Protein AF-0000000086681304 (afdb_homodimer)

Foldseek 3Di:
DKKKKKKFFWDPPCQVVLFCCCVPPVQVLLVVLVKAWPDWHWDPDCVVNTTMIMTMTDDPDPVRVVVSVVPSCVDPSCVVHCVCVNVVTTPDMDMDMDDPVVD/DKKKKKKFFWDPPCQVVLFVCCVPPVQVLLVVLVKAWPDWHWDPDQVVNTTMIMTMTDDPDPVRVVVSVVPSCVDPSCVVHCVCVNVVTTPDMDMDMDDPVVD

InterPro domains:
  IPR011008 Dimeric alpha-beta barrel [SSF54909] (1-98)
  IPR012577 NIPSNAP [PF07978] (4-92)

Sequence (206 aa):
MFLEIRTYRLRPGTSSEFVRVMRDEAVPLLTGFGIEVVACGASLVAEEGHEEAYLIRRFPSLAARDEQEEAFYASEAWHSGPREAIVSRIDNFHTVVLAEDALMFLEIRTYRLRPGTSSEFVRVMRDEAVPLLTGFGIEVVACGASLVAEEGHEEAYLIRRFPSLAARDEQEEAFYASEAWHSGPREAIVSRIDNFHTVVLAEDAL

Secondary structure (DSSP, 8-state):
-EEEEEEEEEPTT-HHHHHHHIIIIIHHHHHHTTPEEEEEEE-SS-GGG--EEEEEEEES-HHHHHHHHHHHHTSHHHHTTTHHHHHTTEEEEEEEEEEGGG-/-EEEEEEEEEPTT-HHHHHHHIIIIIHHHHHHTTPEEEEEEE-SS-GGG--EEEEEEEES-HHHHHHHHHHHHTSHHHHTTTHHHHHTTEEEEEEEEEEGGG-

pLDDT: mean 98.17, std 2.01, range [84.44, 98.94]

Radius of gyration: 17.12 Å; Cα contacts (8 Å, |Δi|>4): 403; chains: 2; bounding box: 35×50×34 Å

Structure (mmCIF, N/CA/C/O backbone):
data_AF-0000000086681304-model_v1
#
loop_
_entity.id
_entity.type
_entity.pdbx_description
1 polymer 'NIPSNAP domain-containing protein'
#
loop_
_atom_site.group_PDB
_atom_site.id
_atom_site.type_symbol
_atom_site.label_atom_id
_atom_site.label_alt_id
_atom_site.label_comp_id
_atom_site.label_asym_id
_atom_site.label_entity_id
_atom_site.label_seq_id
_atom_site.pdbx_PDB_ins_code
_atom_site.Cartn_x
_atom_site.Cartn_y
_atom_site.Cartn_z
_atom_site.occupancy
_atom_site.B_iso_or_equiv
_atom_site.auth_seq_id
_atom_site.auth_comp_id
_atom_site.auth_asym_id
_atom_site.auth_atom_id
_atom_site.pdbx_PDB_model_num
ATOM 1 N N . MET A 1 1 ? 10.008 9.914 -12.086 1 97 1 MET A N 1
ATOM 2 C CA . MET A 1 1 ? 9.219 10.203 -10.891 1 97 1 MET A CA 1
ATOM 3 C C . MET A 1 1 ? 8.969 8.938 -10.078 1 97 1 MET A C 1
ATOM 5 O O . MET A 1 1 ? 9.148 7.824 -10.586 1 97 1 MET A O 1
ATOM 9 N N . PHE A 1 2 ? 8.766 9.07 -8.81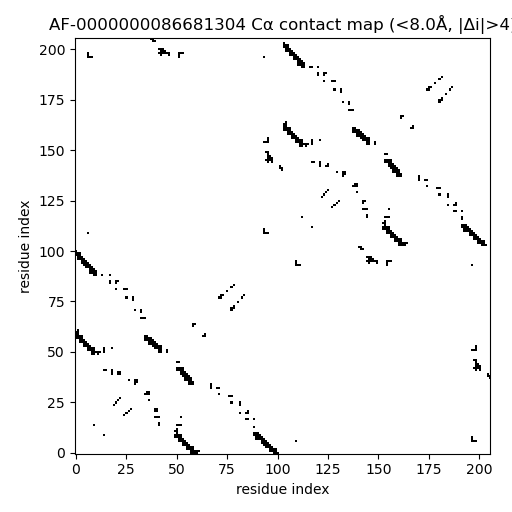2 1 98.62 2 PHE A N 1
ATOM 10 C CA . PHE A 1 2 ? 8.555 7.945 -7.91 1 98.62 2 PHE A CA 1
ATOM 11 C C . PHE A 1 2 ? 7.277 8.141 -7.094 1 98.62 2 PHE A C 1
ATOM 13 O O . PHE A 1 2 ? 6.914 9.266 -6.762 1 98.62 2 PHE A O 1
ATOM 20 N N . LEU A 1 3 ? 6.645 7.066 -6.859 1 98.69 3 LEU A N 1
ATOM 21 C CA . LEU A 1 3 ? 5.496 7.062 -5.961 1 98.69 3 LEU A CA 1
ATOM 22 C C . LEU A 1 3 ? 5.836 6.379 -4.641 1 98.69 3 LEU A C 1
ATOM 24 O O . LEU A 1 3 ? 6.531 5.363 -4.625 1 98.69 3 LEU A O 1
ATOM 28 N N . GLU A 1 4 ? 5.41 7 -3.643 1 98.88 4 GLU A N 1
ATOM 29 C CA . GLU A 1 4 ? 5.395 6.352 -2.332 1 98.88 4 GLU A CA 1
ATOM 30 C C . GLU A 1 4 ? 3.971 6.035 -1.888 1 98.88 4 GLU A C 1
ATOM 32 O O . GLU A 1 4 ? 3.104 6.914 -1.889 1 98.88 4 GLU A O 1
ATOM 37 N N . ILE A 1 5 ? 3.748 4.781 -1.545 1 98.88 5 ILE A N 1
ATOM 38 C CA . ILE A 1 5 ? 2.457 4.336 -1.03 1 98.88 5 ILE A CA 1
ATOM 39 C C . ILE A 1 5 ? 2.604 3.914 0.43 1 98.88 5 ILE A C 1
ATOM 41 O O . ILE A 1 5 ? 3.371 3.002 0.745 1 98.88 5 ILE A O 1
ATOM 45 N N . ARG A 1 6 ? 1.879 4.613 1.274 1 98.88 6 ARG A N 1
ATOM 46 C CA . ARG A 1 6 ? 1.778 4.211 2.674 1 98.88 6 ARG A CA 1
ATOM 47 C C . ARG A 1 6 ? 0.399 3.637 2.98 1 98.88 6 ARG A C 1
ATOM 49 O O . ARG A 1 6 ? -0.62 4.223 2.607 1 98.88 6 ARG A O 1
ATOM 56 N N . THR A 1 7 ? 0.437 2.488 3.549 1 98.94 7 THR A N 1
ATOM 57 C CA . THR A 1 7 ? -0.786 1.874 4.055 1 98.94 7 THR A CA 1
ATOM 58 C C . THR A 1 7 ? -0.768 1.802 5.578 1 98.94 7 THR A C 1
ATOM 60 O O . THR A 1 7 ? 0.274 1.53 6.18 1 98.94 7 THR A O 1
ATOM 63 N N . TYR A 1 8 ? -1.917 2.072 6.164 1 98.94 8 TYR A N 1
ATOM 64 C CA . TYR A 1 8 ? -2.053 2.123 7.613 1 98.94 8 TYR A CA 1
ATOM 65 C C . TYR A 1 8 ? -3.1 1.127 8.102 1 98.94 8 TYR A C 1
ATOM 67 O O . TYR A 1 8 ? -4.227 1.105 7.594 1 98.94 8 TYR A O 1
ATOM 75 N N . ARG A 1 9 ? -2.691 0.325 9.07 1 98.88 9 ARG A N 1
ATOM 76 C CA . ARG A 1 9 ? -3.674 -0.359 9.906 1 98.88 9 ARG A CA 1
ATOM 77 C C . ARG A 1 9 ? -4.078 0.505 11.094 1 98.88 9 ARG A C 1
ATOM 79 O O . ARG A 1 9 ? -3.232 0.884 11.906 1 98.88 9 ARG A O 1
ATOM 86 N N . LEU A 1 10 ? -5.34 0.757 11.172 1 98.94 10 LEU A N 1
ATOM 87 C CA . LEU A 1 10 ? -5.809 1.727 12.156 1 98.94 10 LEU A CA 1
ATOM 88 C C . LEU A 1 10 ? -6.406 1.023 13.367 1 98.94 10 LEU A C 1
ATOM 90 O O . LEU A 1 10 ? -6.906 -0.098 13.258 1 98.94 10 LEU A O 1
ATOM 94 N N . ARG A 1 11 ? -6.312 1.703 14.477 1 98.75 11 ARG A N 1
ATOM 95 C CA . ARG A 1 11 ? -7.047 1.234 15.648 1 98.75 11 ARG A CA 1
ATOM 96 C C . ARG A 1 11 ? -8.547 1.185 15.367 1 98.75 11 ARG A C 1
ATOM 98 O O . ARG A 1 11 ? -9.094 2.09 14.734 1 98.75 11 ARG A O 1
ATOM 105 N N . PRO A 1 12 ? -9.117 0.09 15.883 1 98.19 12 PRO A N 1
ATOM 106 C CA . PRO A 1 12 ? -10.547 -0.066 15.602 1 98.19 12 PRO A CA 1
ATOM 107 C C . PRO A 1 12 ? -11.359 1.165 15.992 1 98.19 12 PRO A C 1
ATOM 109 O O . PRO A 1 12 ? -11.164 1.724 17.078 1 98.19 12 PRO A O 1
ATOM 112 N N . GLY A 1 13 ? -12.203 1.655 15.023 1 98.25 13 GLY A N 1
ATOM 113 C CA . GLY A 1 13 ? -13.148 2.729 15.289 1 98.25 13 GLY A CA 1
ATOM 114 C C . GLY A 1 13 ? -12.578 4.105 15.023 1 98.25 13 GLY A C 1
ATOM 115 O O . GLY A 1 13 ? -13.242 5.117 15.25 1 98.25 13 GLY A O 1
ATOM 116 N N . THR A 1 14 ? -11.383 4.207 14.445 1 98.62 14 THR A N 1
ATOM 117 C CA . THR A 1 14 ? -10.734 5.512 14.352 1 98.62 14 THR A CA 1
ATOM 118 C C . THR A 1 14 ? -10.602 5.949 12.898 1 98.62 14 THR A C 1
ATOM 120 O O . THR A 1 14 ? -10.109 7.043 12.617 1 98.62 14 THR A O 1
ATOM 123 N N . SER A 1 15 ? -11.109 5.176 12.016 1 98.56 15 SER A N 1
ATOM 124 C CA . SER A 1 15 ? -10.891 5.398 10.586 1 98.56 15 SER A CA 1
ATOM 125 C C . SER A 1 15 ? -11.422 6.758 10.148 1 98.56 15 SER A C 1
ATOM 127 O O . SER A 1 15 ? -10.719 7.512 9.469 1 98.56 15 SER A O 1
ATOM 129 N N . SER A 1 16 ? -12.648 7.086 10.523 1 98.5 16 SER A N 1
ATOM 130 C CA . SER A 1 16 ? -13.266 8.328 10.094 1 98.5 16 SER A CA 1
ATOM 131 C C . SER A 1 16 ? -12.453 9.539 10.539 1 98.5 16 SER A C 1
ATOM 133 O O . SER A 1 16 ? -12.188 10.445 9.742 1 98.5 16 SER A O 1
ATOM 135 N N . GLU A 1 17 ? -12.062 9.539 11.766 1 98.75 17 GLU A N 1
ATOM 136 C CA . GLU A 1 17 ? -11.297 10.672 12.281 1 98.75 17 GLU A CA 1
ATOM 137 C C . GLU A 1 17 ? -9.891 10.703 11.68 1 98.75 17 GLU A C 1
ATOM 139 O O . GLU A 1 17 ? -9.359 11.773 11.391 1 98.75 17 GLU A O 1
ATOM 144 N N . PHE A 1 18 ? -9.258 9.555 11.516 1 98.94 18 PHE A N 1
ATOM 145 C CA . PHE A 1 18 ? -7.949 9.492 10.867 1 98.94 18 PHE A CA 1
ATOM 146 C C . PHE A 1 18 ? -7.996 10.148 9.492 1 98.94 18 PHE A C 1
ATOM 148 O O . PHE A 1 18 ? -7.168 11.008 9.188 1 98.94 18 PHE A O 1
ATOM 155 N N . VAL A 1 19 ? -9 9.727 8.703 1 98.81 19 VAL A N 1
ATOM 156 C CA . VAL A 1 19 ? -9.102 10.227 7.332 1 98.81 19 VAL A CA 1
ATOM 157 C C . VAL A 1 19 ? -9.383 11.727 7.348 1 98.81 19 VAL A C 1
ATOM 159 O O . VAL A 1 19 ? -8.828 12.477 6.543 1 98.81 19 VAL A O 1
ATOM 162 N N . ARG A 1 20 ? -10.219 12.148 8.242 1 98.81 20 ARG A N 1
ATOM 163 C CA . ARG A 1 20 ? -10.508 13.578 8.352 1 98.81 20 ARG A CA 1
ATOM 164 C C . ARG A 1 20 ? -9.242 14.367 8.641 1 98.81 20 ARG A C 1
ATOM 166 O O . ARG A 1 20 ? -8.945 15.352 7.957 1 98.81 20 ARG A O 1
ATOM 173 N N . VAL A 1 21 ? -8.492 14 9.664 1 98.88 21 VAL A N 1
ATOM 174 C CA . VAL A 1 21 ? -7.277 14.703 10.055 1 98.88 21 VAL A CA 1
ATOM 175 C C . VAL A 1 21 ? -6.25 14.641 8.93 1 98.88 21 VAL A C 1
ATOM 177 O O . VAL A 1 21 ? -5.562 15.625 8.648 1 98.88 21 VAL A O 1
ATOM 180 N N . MET A 1 22 ? -6.125 13.484 8.266 1 98.88 22 MET A N 1
ATOM 181 C CA . MET A 1 22 ? -5.215 13.336 7.133 1 98.88 22 MET A CA 1
ATOM 182 C C . MET A 1 22 ? -5.562 14.312 6.02 1 98.88 22 MET A C 1
ATOM 184 O O . MET A 1 22 ? -4.711 15.086 5.574 1 98.88 22 MET A O 1
ATOM 188 N N . ARG A 1 23 ? -6.824 14.328 5.656 1 98.56 23 ARG A N 1
ATOM 189 C CA . ARG A 1 23 ? -7.277 15.125 4.523 1 98.56 23 ARG A CA 1
ATOM 190 C C . ARG A 1 23 ? -7.258 16.609 4.855 1 98.56 23 ARG A C 1
ATOM 192 O O . ARG A 1 23 ? -6.805 17.438 4.047 1 98.56 23 ARG A O 1
ATOM 199 N N . ASP A 1 24 ? -7.68 16.953 6.02 1 98.75 24 ASP A N 1
ATOM 200 C CA . ASP A 1 24 ? -7.973 18.344 6.312 1 98.75 24 ASP A CA 1
ATOM 201 C C . ASP A 1 24 ? -6.773 19.031 6.965 1 98.75 24 ASP A C 1
ATOM 203 O O . ASP A 1 24 ? -6.691 20.266 6.98 1 98.75 24 ASP A O 1
ATOM 207 N N . GLU A 1 25 ? -5.879 18.297 7.52 1 98.81 25 GLU A N 1
ATOM 208 C CA . GLU A 1 25 ? -4.777 18.922 8.25 1 98.81 25 GLU A CA 1
ATOM 209 C C . GLU A 1 25 ? -3.426 18.469 7.695 1 98.81 25 GLU A C 1
ATOM 211 O O . GLU A 1 25 ? -2.611 19.297 7.285 1 98.81 25 GLU A O 1
ATOM 216 N N . ALA A 1 26 ? -3.172 17.172 7.578 1 98.81 26 ALA A N 1
ATOM 217 C CA . ALA A 1 26 ? -1.859 16.672 7.191 1 98.81 26 ALA A CA 1
ATOM 218 C C . ALA A 1 26 ? -1.566 16.969 5.723 1 98.81 26 ALA A C 1
ATOM 220 O O . ALA A 1 26 ? -0.466 17.406 5.379 1 98.81 26 ALA A O 1
ATOM 221 N N . VAL A 1 27 ? -2.535 16.766 4.859 1 98.75 27 VAL A N 1
ATOM 222 C CA . VAL A 1 27 ? -2.318 16.922 3.424 1 98.75 27 VAL A CA 1
ATOM 223 C C . VAL A 1 27 ? -1.999 18.375 3.098 1 98.75 27 VAL A C 1
ATOM 225 O O . VAL A 1 27 ? -1.016 18.656 2.41 1 98.75 27 VAL A O 1
ATOM 228 N N . PRO A 1 28 ? -2.807 19.359 3.604 1 98.69 28 PRO A N 1
ATOM 229 C CA . PRO A 1 28 ? -2.422 20.75 3.355 1 98.69 28 PRO A CA 1
ATOM 230 C C . PRO A 1 28 ? -1.023 21.078 3.875 1 98.69 28 PRO A C 1
ATOM 232 O O . PRO A 1 28 ? -0.287 21.844 3.242 1 98.69 28 PRO A O 1
ATOM 235 N N . LEU A 1 29 ? -0.64 20.547 4.984 1 98.69 29 LEU A N 1
ATOM 236 C CA . LEU A 1 29 ? 0.685 20.781 5.551 1 98.69 29 LEU A CA 1
ATOM 237 C C . LEU A 1 29 ? 1.768 20.172 4.664 1 98.69 29 LEU A C 1
ATOM 239 O O . LEU A 1 29 ? 2.785 20.812 4.395 1 98.69 29 LEU A O 1
ATOM 243 N N . LEU A 1 30 ? 1.606 18.906 4.18 1 98.81 30 LEU A N 1
ATOM 244 C CA . LEU A 1 30 ? 2.508 18.25 3.236 1 98.81 30 LEU A CA 1
ATOM 245 C C . LEU A 1 30 ? 2.693 19.094 1.982 1 98.81 30 LEU A C 1
ATOM 247 O O . LEU A 1 30 ? 3.822 19.328 1.547 1 98.81 30 LEU A O 1
ATOM 251 N N . THR A 1 31 ? 1.55 19.547 1.462 1 98.5 31 THR A N 1
ATOM 252 C CA . THR A 1 31 ? 1.58 20.359 0.253 1 98.5 31 THR A CA 1
ATOM 253 C C . THR A 1 31 ? 2.361 21.656 0.49 1 98.5 31 THR A C 1
ATOM 255 O O . THR A 1 31 ? 3.113 22.094 -0.38 1 98.5 31 THR A O 1
ATOM 258 N N . GLY A 1 32 ? 2.168 22.234 1.629 1 98.19 32 GLY A N 1
ATOM 259 C CA . GLY A 1 32 ? 2.904 23.438 2.002 1 98.19 32 GLY A CA 1
ATOM 260 C C . GLY A 1 32 ? 4.406 23.219 2.051 1 98.19 32 GLY A C 1
ATOM 261 O O . GLY A 1 32 ? 5.18 24.156 1.849 1 98.19 32 GLY A O 1
ATOM 262 N N . PHE A 1 33 ? 4.824 21.984 2.273 1 98.19 33 PHE A N 1
ATOM 263 C CA . PHE A 1 33 ? 6.238 21.625 2.322 1 98.19 33 PHE A CA 1
ATOM 264 C C . PHE A 1 33 ? 6.723 21.125 0.965 1 98.19 33 PHE A C 1
ATOM 266 O O . PHE A 1 33 ? 7.832 20.609 0.848 1 98.19 33 PHE A O 1
ATOM 273 N N . GLY A 1 34 ? 5.859 21.172 -0.007 1 98.06 34 GLY A N 1
ATOM 274 C CA . GLY A 1 34 ? 6.254 20.875 -1.373 1 98.06 34 GLY A CA 1
ATOM 275 C C . GLY A 1 34 ? 6.059 19.406 -1.734 1 98.06 34 GLY A C 1
ATOM 276 O O . GLY A 1 34 ? 6.543 18.953 -2.773 1 98.06 34 GLY A O 1
ATOM 277 N N . ILE A 1 35 ? 5.383 18.672 -0.921 1 98.69 35 ILE A N 1
ATOM 278 C CA . ILE A 1 35 ? 5.148 17.266 -1.204 1 98.69 35 ILE A CA 1
ATOM 279 C C . ILE A 1 35 ? 3.809 17.094 -1.919 1 98.69 35 ILE A C 1
ATOM 281 O O . ILE A 1 35 ? 2.77 17.516 -1.409 1 98.69 35 ILE A O 1
ATOM 285 N N . GLU A 1 36 ? 3.855 16.531 -3.094 1 98.62 36 GLU A N 1
ATOM 286 C CA . GLU A 1 36 ? 2.641 16.281 -3.859 1 98.62 36 GLU A CA 1
ATOM 287 C C . GLU A 1 36 ? 1.899 15.055 -3.328 1 98.62 36 GLU A C 1
ATOM 289 O O . GLU A 1 36 ? 2.432 13.945 -3.346 1 98.62 36 GLU A O 1
ATOM 294 N N . VAL A 1 37 ? 0.691 15.266 -2.885 1 98.75 37 VAL A N 1
ATOM 295 C CA . VAL A 1 37 ? -0.176 14.164 -2.482 1 98.75 37 VAL A CA 1
ATOM 296 C C . VAL A 1 37 ? -1.087 13.773 -3.643 1 98.75 37 VAL A C 1
ATOM 298 O O . VAL A 1 37 ? -1.91 14.578 -4.09 1 98.75 37 VAL A O 1
ATOM 301 N N . VAL A 1 38 ? -0.926 12.578 -4.09 1 98.31 38 VAL A N 1
ATOM 302 C CA . VAL A 1 38 ? -1.659 12.047 -5.238 1 98.31 38 VAL A CA 1
ATOM 303 C C . VAL A 1 38 ? -3.045 11.586 -4.797 1 98.31 38 VAL A C 1
ATOM 305 O O . VAL A 1 38 ? -4.035 11.812 -5.492 1 98.31 38 VAL A O 1
ATOM 308 N N . ALA A 1 39 ? -3.154 10.922 -3.715 1 98.44 39 ALA A N 1
ATOM 309 C CA . ALA A 1 39 ? -4.402 10.383 -3.184 1 98.44 39 ALA A CA 1
ATOM 310 C C . ALA A 1 39 ? -4.262 10.016 -1.709 1 98.44 39 ALA A C 1
ATOM 312 O O . ALA A 1 39 ? -3.158 9.719 -1.239 1 98.44 39 ALA A O 1
ATOM 313 N N . CYS A 1 40 ? -5.352 10.062 -0.999 1 98.75 40 CYS A N 1
ATOM 314 C CA . CYS A 1 40 ? -5.441 9.57 0.373 1 98.75 40 CYS A CA 1
ATOM 315 C C . CYS A 1 40 ? -6.875 9.195 0.727 1 98.75 40 CYS A C 1
ATOM 317 O O . CYS A 1 40 ? -7.82 9.688 0.103 1 98.75 40 CYS A O 1
ATOM 319 N N . GLY A 1 41 ? -7.016 8.336 1.669 1 98.69 41 GLY A N 1
ATOM 320 C CA . GLY A 1 41 ? -8.352 7.973 2.102 1 98.69 41 GLY A CA 1
ATOM 321 C C . GLY A 1 41 ? -8.414 6.629 2.803 1 98.69 41 GLY A C 1
ATOM 322 O O . GLY A 1 41 ? -7.375 6.012 3.062 1 98.69 41 GLY A O 1
ATOM 323 N N . ALA A 1 42 ? -9.609 6.258 3.123 1 98.69 42 ALA A N 1
ATOM 324 C CA . ALA A 1 42 ? -9.852 4.945 3.715 1 98.69 42 ALA A CA 1
ATOM 325 C C . ALA A 1 42 ? -9.961 3.869 2.639 1 98.69 42 ALA A C 1
ATOM 327 O O . ALA A 1 42 ? -10.406 4.145 1.521 1 98.69 42 ALA A O 1
ATOM 328 N N . SER A 1 43 ? -9.516 2.691 2.998 1 98.81 43 SER A N 1
ATOM 329 C CA . SER A 1 43 ? -9.82 1.55 2.143 1 98.81 43 SER A CA 1
ATOM 330 C C . SER A 1 43 ? -11.328 1.359 1.995 1 98.81 43 SER A C 1
ATOM 332 O O . SER A 1 43 ? -12.07 1.462 2.973 1 98.81 43 SER A O 1
ATOM 334 N N . LEU A 1 44 ? -11.773 1.031 0.836 1 98.56 44 LEU A N 1
ATOM 335 C CA . LEU A 1 44 ? -13.188 0.789 0.591 1 98.56 44 LEU A CA 1
ATOM 336 C C . LEU A 1 44 ? -13.609 -0.577 1.126 1 98.56 44 LEU A C 1
ATOM 338 O O . LEU A 1 44 ? -14.797 -0.848 1.286 1 98.56 44 LEU A O 1
ATOM 342 N N . VAL A 1 45 ? -12.672 -1.432 1.366 1 98.19 45 VAL A N 1
ATOM 343 C CA . VAL A 1 45 ? -12.914 -2.779 1.872 1 98.19 45 VAL A CA 1
ATOM 344 C C . VAL A 1 45 ? -12.109 -3.002 3.15 1 98.19 45 VAL A C 1
ATOM 346 O O . VAL A 1 45 ? -10.938 -2.611 3.232 1 98.19 45 VAL A O 1
ATOM 349 N N . ALA A 1 46 ? -12.75 -3.52 4.145 1 97.75 46 ALA A N 1
ATOM 350 C CA . ALA A 1 46 ? -12.062 -3.951 5.359 1 97.75 46 ALA A CA 1
ATOM 351 C C . ALA A 1 46 ? -11.609 -5.406 5.242 1 97.75 46 ALA A C 1
ATOM 353 O O . ALA A 1 46 ? -12.273 -6.309 5.762 1 97.75 46 ALA A O 1
ATOM 354 N N . GLU A 1 47 ? -10.477 -5.641 4.629 1 95.62 47 GLU A N 1
ATOM 355 C CA . GLU A 1 47 ? -9.945 -6.996 4.508 1 95.62 47 GLU A CA 1
ATOM 356 C C . GLU A 1 47 ? -9.719 -7.625 5.883 1 95.62 47 GLU A C 1
ATOM 358 O O . GLU A 1 47 ? -9.078 -7.02 6.75 1 95.62 47 GLU A O 1
ATOM 363 N N . GLU A 1 48 ? -10.328 -8.773 6.113 1 95.44 48 GLU A N 1
ATOM 364 C CA . GLU A 1 48 ? -10.227 -9.508 7.367 1 95.44 48 GLU A CA 1
ATOM 365 C C . GLU A 1 48 ? -10.734 -8.672 8.539 1 95.44 48 GLU A C 1
ATOM 367 O O . GLU A 1 48 ? -10.281 -8.852 9.672 1 95.44 48 GLU A O 1
ATOM 372 N N . GLY A 1 49 ? -11.516 -7.648 8.266 1 97.19 49 GLY A N 1
ATOM 373 C CA . GLY A 1 49 ? -12.141 -6.832 9.289 1 97.19 49 GLY A CA 1
ATOM 374 C C . GLY A 1 49 ? -11.281 -5.664 9.734 1 97.19 49 GLY A C 1
ATOM 375 O O . GLY A 1 49 ? -11.641 -4.938 10.656 1 97.19 49 GLY A O 1
ATOM 376 N N . HIS A 1 50 ? -10.172 -5.484 9.062 1 98.31 50 HIS A N 1
ATOM 377 C CA . HIS A 1 50 ? -9.258 -4.418 9.461 1 98.31 50 HIS A CA 1
ATOM 378 C C . HIS A 1 50 ? -9.656 -3.09 8.828 1 98.31 50 HIS A C 1
ATOM 380 O O . HIS A 1 50 ? -10.039 -3.043 7.656 1 98.31 50 HIS A O 1
ATOM 386 N N . GLU A 1 51 ? -9.625 -2.018 9.633 1 98.81 51 GLU A N 1
ATOM 387 C CA . GLU A 1 51 ? -9.734 -0.66 9.109 1 98.81 51 GLU A CA 1
ATOM 388 C C . GLU A 1 51 ? -8.391 -0.157 8.594 1 98.81 51 GLU A C 1
ATOM 390 O O . GLU A 1 51 ? -7.434 -0.024 9.367 1 98.81 51 GLU A O 1
ATOM 395 N N . GLU A 1 52 ? -8.359 0.102 7.34 1 98.88 52 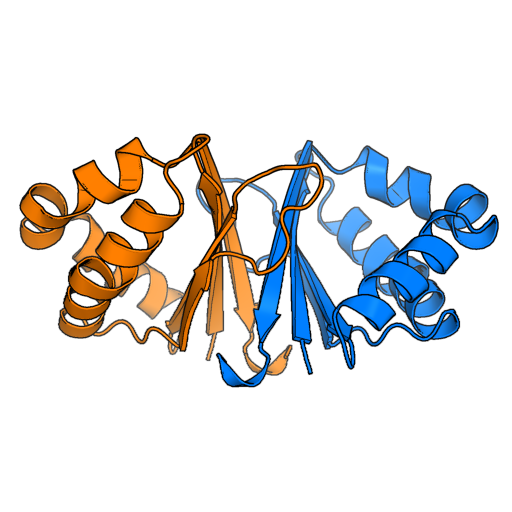GLU A N 1
ATOM 396 C CA . GLU A 1 52 ? -7.09 0.531 6.766 1 98.88 52 GLU A CA 1
ATOM 397 C C . GLU A 1 52 ? -7.258 1.802 5.938 1 98.88 52 GLU A C 1
ATOM 399 O O . GLU A 1 52 ? -8.367 2.121 5.496 1 98.88 52 GLU A O 1
ATOM 404 N N . ALA A 1 53 ? -6.238 2.576 5.793 1 98.94 53 ALA A N 1
ATOM 405 C CA . ALA A 1 53 ? -6.18 3.824 5.039 1 98.94 53 ALA A CA 1
ATOM 406 C C . ALA A 1 53 ? -4.887 3.914 4.23 1 98.94 53 ALA A C 1
ATOM 408 O O . ALA A 1 53 ? -4.016 3.047 4.34 1 98.94 53 ALA A O 1
ATOM 409 N N . TYR A 1 54 ? -4.805 4.902 3.377 1 98.94 54 TYR A N 1
ATOM 410 C CA . TYR A 1 54 ? -3.631 5.023 2.52 1 98.94 54 TYR A CA 1
ATOM 411 C C . TYR A 1 54 ? -3.281 6.488 2.279 1 98.94 54 TYR A C 1
ATOM 413 O O . TYR A 1 54 ? -4.145 7.363 2.381 1 98.94 54 TYR A O 1
ATOM 421 N N . LEU A 1 55 ? -2.084 6.73 2.029 1 98.94 55 LEU A N 1
ATOM 422 C CA . LEU A 1 55 ? -1.506 7.98 1.554 1 98.94 55 LEU A CA 1
ATOM 423 C C . LEU A 1 55 ? -0.519 7.727 0.419 1 98.94 55 LEU A C 1
ATOM 425 O O . LEU A 1 55 ? 0.417 6.941 0.57 1 98.94 55 LEU A O 1
ATOM 429 N N . ILE A 1 56 ? -0.776 8.336 -0.723 1 98.81 56 ILE A N 1
ATOM 430 C CA . ILE A 1 56 ? 0.084 8.203 -1.893 1 98.81 56 ILE A CA 1
ATOM 431 C C . ILE A 1 56 ? 0.706 9.547 -2.24 1 98.81 56 ILE A C 1
ATOM 433 O O . ILE A 1 56 ? -0.006 10.547 -2.406 1 98.81 56 ILE A O 1
ATOM 437 N N . ARG A 1 57 ? 2.008 9.602 -2.291 1 98.88 57 ARG A N 1
ATOM 438 C CA . ARG A 1 57 ? 2.762 10.82 -2.566 1 98.88 57 ARG A CA 1
ATOM 439 C C . ARG A 1 57 ? 3.707 10.617 -3.748 1 98.88 57 ARG A C 1
ATOM 441 O O . ARG A 1 57 ? 4.152 9.5 -4.016 1 98.88 57 ARG A O 1
ATOM 448 N N . ARG A 1 58 ? 4.004 11.695 -4.453 1 98.62 58 ARG A N 1
ATOM 449 C CA . ARG A 1 58 ? 4.895 11.68 -5.605 1 98.62 58 ARG A CA 1
ATOM 450 C C . ARG A 1 58 ? 6.148 12.508 -5.34 1 98.62 58 ARG A C 1
ATOM 452 O O . ARG A 1 58 ? 6.074 13.594 -4.754 1 98.62 58 ARG A O 1
ATOM 459 N N . PHE A 1 59 ? 7.262 11.992 -5.844 1 98.75 59 PHE A N 1
ATOM 460 C CA . PHE A 1 59 ? 8.547 12.664 -5.688 1 98.75 59 PHE A CA 1
ATOM 461 C C . PHE A 1 59 ? 9.336 12.641 -6.992 1 98.75 59 PHE A C 1
ATOM 463 O O . PHE A 1 59 ? 9.312 11.641 -7.711 1 98.75 59 PHE A O 1
ATOM 470 N N . PRO A 1 60 ? 10.039 13.695 -7.293 1 98.38 60 PRO A N 1
ATOM 471 C CA . PRO A 1 60 ? 10.789 13.727 -8.547 1 98.38 60 PRO A CA 1
ATOM 472 C C . PRO A 1 60 ? 12.008 12.812 -8.531 1 98.38 60 PRO A C 1
ATOM 474 O O . PRO A 1 60 ? 12.531 12.453 -9.594 1 98.38 60 PRO A O 1
ATOM 477 N N . SER A 1 61 ? 12.555 12.477 -7.336 1 98.44 61 SER A N 1
ATOM 478 C CA . SER A 1 61 ? 13.68 11.562 -7.148 1 98.44 61 SER A CA 1
ATOM 479 C C . SER A 1 61 ? 13.68 10.969 -5.746 1 98.44 61 SER A C 1
ATOM 481 O O . SER A 1 61 ? 12.961 11.453 -4.859 1 98.44 61 SER A O 1
ATOM 483 N N . LEU A 1 62 ? 14.438 9.938 -5.52 1 98.31 62 LEU A N 1
ATOM 484 C CA . LEU A 1 62 ? 14.562 9.344 -4.191 1 98.31 62 LEU A CA 1
ATOM 485 C C . LEU A 1 62 ? 15.266 10.297 -3.23 1 98.31 62 LEU A C 1
ATOM 487 O O . LEU A 1 62 ? 14.922 10.352 -2.047 1 98.31 62 LEU A O 1
ATOM 491 N N . ALA A 1 63 ? 16.25 11.008 -3.779 1 98.19 63 ALA A N 1
ATOM 492 C CA . ALA A 1 63 ? 16.938 12.008 -2.967 1 98.19 63 ALA A CA 1
ATOM 493 C C . ALA A 1 63 ? 15.969 13.109 -2.533 1 98.19 63 ALA A C 1
ATOM 495 O O . ALA A 1 63 ? 15.984 13.539 -1.377 1 98.19 63 ALA A O 1
ATOM 496 N N . ALA A 1 64 ? 15.141 13.586 -3.426 1 98.44 64 ALA A N 1
ATOM 497 C CA . ALA A 1 64 ? 14.133 14.594 -3.105 1 98.44 64 ALA A CA 1
ATOM 498 C C . ALA A 1 64 ? 13.156 14.086 -2.057 1 98.44 64 ALA A C 1
ATOM 500 O O . ALA A 1 64 ? 12.742 14.828 -1.166 1 98.44 64 ALA A O 1
ATOM 501 N N . ARG A 1 65 ? 12.766 12.844 -2.182 1 98.62 65 ARG A N 1
ATOM 502 C CA . ARG A 1 65 ? 11.906 12.219 -1.186 1 98.62 65 ARG A CA 1
ATOM 503 C C . ARG A 1 65 ? 12.516 12.32 0.208 1 98.62 65 ARG A C 1
ATOM 505 O O . ARG A 1 65 ? 11.859 12.773 1.148 1 98.62 65 ARG A O 1
ATOM 512 N N . ASP A 1 66 ? 13.734 11.875 0.342 1 98 66 ASP A N 1
ATOM 513 C CA . ASP A 1 66 ? 14.398 11.891 1.639 1 98 66 ASP A CA 1
ATOM 514 C C . ASP A 1 66 ? 14.445 13.305 2.215 1 98 66 ASP A C 1
ATOM 516 O O . ASP A 1 66 ? 14.133 13.516 3.389 1 98 66 ASP A O 1
ATOM 520 N N . GLU A 1 67 ? 14.828 14.242 1.357 1 98.31 67 GLU A N 1
ATOM 521 C CA . GLU A 1 67 ? 14.969 15.633 1.788 1 98.31 67 GLU A CA 1
ATOM 522 C C . GLU A 1 67 ? 13.625 16.219 2.201 1 98.31 67 GLU A C 1
ATOM 524 O O . GLU A 1 67 ? 13.523 16.859 3.254 1 98.31 67 GLU A O 1
ATOM 529 N N . GLN A 1 68 ? 12.641 16.062 1.369 1 98.56 68 GLN A N 1
ATOM 530 C CA . GLN A 1 68 ? 11.32 16.625 1.63 1 98.56 68 GLN A CA 1
ATOM 531 C C . GLN A 1 68 ? 10.68 15.984 2.859 1 98.56 68 GLN A C 1
ATOM 533 O O . GLN A 1 68 ? 10.078 16.688 3.68 1 98.56 68 GLN A O 1
ATOM 538 N N . GLU A 1 69 ? 10.812 14.703 3.006 1 98.38 69 GLU A N 1
ATOM 539 C CA . GLU A 1 69 ? 10.258 14.031 4.176 1 98.38 69 GLU A CA 1
ATOM 540 C C . GLU A 1 69 ? 10.969 14.469 5.453 1 98.38 69 GLU A C 1
ATOM 542 O O . GLU A 1 69 ? 10.32 14.719 6.473 1 98.38 69 GLU A O 1
ATOM 547 N N . GLU A 1 70 ? 12.258 14.492 5.371 1 98.12 70 GLU A N 1
ATOM 548 C CA . GLU A 1 70 ? 13.008 14.945 6.539 1 98.12 70 GLU A CA 1
ATOM 549 C C . GLU A 1 70 ? 12.562 16.344 6.977 1 98.12 70 GLU A C 1
ATOM 551 O O . GLU A 1 70 ? 12.336 16.578 8.164 1 98.12 70 GLU A O 1
ATOM 556 N N . ALA A 1 71 ? 12.453 17.266 6.047 1 98.56 71 ALA A N 1
ATOM 557 C CA . ALA A 1 71 ? 12.031 18.641 6.34 1 98.56 71 ALA A CA 1
ATOM 558 C C . ALA A 1 71 ? 10.641 18.656 6.977 1 98.56 71 ALA A C 1
ATOM 560 O O . ALA A 1 71 ? 10.414 19.375 7.949 1 98.56 71 ALA A O 1
ATOM 561 N N . PHE A 1 72 ? 9.734 17.906 6.438 1 98.81 72 PHE A N 1
ATOM 562 C CA . PHE A 1 72 ? 8.359 17.859 6.926 1 98.81 72 PHE A CA 1
ATOM 563 C C . PHE A 1 72 ? 8.305 17.266 8.328 1 98.81 72 PHE A C 1
ATOM 565 O O . PHE A 1 72 ? 7.781 17.891 9.25 1 98.81 72 PHE A O 1
ATOM 572 N N . TYR A 1 73 ? 8.844 16.109 8.523 1 98.25 73 TYR A N 1
ATOM 573 C CA . TYR A 1 73 ? 8.664 15.359 9.766 1 98.25 73 TYR A CA 1
ATOM 574 C C . TYR A 1 73 ? 9.5 15.969 10.891 1 98.25 73 TYR A C 1
ATOM 576 O O . TYR A 1 73 ? 9.227 15.734 12.07 1 98.25 73 TYR A O 1
ATOM 584 N N . ALA A 1 74 ? 10.508 16.766 10.57 1 98.31 74 ALA A N 1
ATOM 585 C CA . ALA A 1 74 ? 11.297 17.453 11.586 1 98.31 74 ALA A CA 1
ATOM 586 C C . ALA A 1 74 ? 10.656 18.781 11.961 1 98.31 74 ALA A C 1
ATOM 588 O O . ALA A 1 74 ? 11.078 19.438 12.93 1 98.31 74 ALA A O 1
ATOM 589 N N . SER A 1 75 ? 9.688 19.25 11.297 1 98.56 75 SER A N 1
ATOM 590 C CA . SER A 1 75 ? 9.133 20.594 11.445 1 98.56 75 SER A CA 1
ATOM 591 C C . SER A 1 75 ? 8.305 20.719 12.719 1 98.56 75 SER A C 1
ATOM 593 O O . SER A 1 75 ? 7.645 19.75 13.133 1 98.56 75 SER A O 1
ATOM 595 N N . GLU A 1 76 ? 8.25 21.875 13.242 1 98.5 76 GLU A N 1
ATOM 596 C CA . GLU A 1 76 ? 7.375 22.203 14.367 1 98.5 76 GLU A CA 1
ATOM 597 C C . GLU A 1 76 ? 5.906 22.109 13.961 1 98.5 76 GLU A C 1
ATOM 599 O O . GLU A 1 76 ? 5.059 21.719 14.758 1 98.5 76 GLU A O 1
ATOM 604 N N . ALA A 1 77 ? 5.621 22.5 12.742 1 98.5 77 ALA A N 1
ATOM 605 C CA . ALA A 1 77 ? 4.254 22.484 12.242 1 98.5 77 ALA A CA 1
ATOM 606 C C . ALA A 1 77 ? 3.67 21.078 12.305 1 98.5 77 ALA A C 1
ATOM 608 O O . ALA A 1 77 ? 2.494 20.891 12.633 1 98.5 77 ALA A O 1
ATOM 609 N N . TRP A 1 78 ? 4.512 20.078 12.008 1 98.69 78 TRP A N 1
ATOM 610 C CA . TRP A 1 78 ? 4.086 18.688 12.133 1 98.69 78 TRP A CA 1
ATOM 611 C C . TRP A 1 78 ? 3.969 18.281 13.594 1 98.69 78 TRP A C 1
ATOM 613 O O . TRP A 1 78 ? 2.932 17.766 14.023 1 98.69 78 TRP A O 1
ATOM 623 N N . HIS A 1 79 ? 4.977 18.547 14.375 1 98.5 79 HIS A N 1
ATOM 624 C CA . HIS A 1 79 ? 5.062 18.078 15.758 1 98.5 79 HIS A CA 1
ATOM 625 C C . HIS A 1 79 ? 3.973 18.703 16.625 1 98.5 79 HIS A C 1
ATOM 627 O O . HIS A 1 79 ? 3.406 18.031 17.484 1 98.5 79 HIS A O 1
ATOM 633 N N . SER A 1 80 ? 3.688 19.938 16.375 1 98.19 80 SER A N 1
ATOM 634 C CA . SER A 1 80 ? 2.705 20.641 17.203 1 98.19 80 SER A CA 1
ATOM 635 C C . SER A 1 80 ? 1.332 20.641 16.531 1 98.19 80 SER A C 1
ATOM 637 O O . SER A 1 80 ? 0.363 21.141 17.109 1 98.19 80 SER A O 1
ATOM 639 N N . GLY A 1 81 ? 1.277 20.125 15.336 1 98.19 81 GLY A N 1
ATOM 640 C CA . GLY A 1 81 ? 0.032 20.062 14.586 1 98.19 81 GLY A CA 1
ATOM 641 C C . GLY A 1 81 ? -0.616 18.703 14.602 1 98.19 81 GLY A C 1
ATOM 642 O O . GLY A 1 81 ? -0.977 18.188 15.664 1 98.19 81 GLY A O 1
ATOM 643 N N . PRO A 1 82 ? -0.743 18.125 13.453 1 98.69 82 PRO A N 1
ATOM 644 C CA . PRO A 1 82 ? -1.599 16.953 13.352 1 98.69 82 PRO A CA 1
ATOM 645 C C . PRO A 1 82 ? -0.89 15.664 13.789 1 98.69 82 PRO A C 1
ATOM 647 O O . PRO A 1 82 ? -1.507 14.602 13.836 1 98.69 82 PRO A O 1
ATOM 650 N N . ARG A 1 83 ? 0.324 15.664 14.164 1 98.69 83 ARG A N 1
ATOM 651 C CA . ARG A 1 83 ? 1.113 14.461 14.414 1 98.69 83 ARG A CA 1
ATOM 652 C C . ARG A 1 83 ? 0.421 13.547 15.422 1 98.69 83 ARG A C 1
ATOM 654 O O . ARG A 1 83 ? 0.213 12.367 15.164 1 98.69 83 ARG A O 1
ATOM 661 N N . GLU A 1 84 ? 0.107 14.102 16.547 1 98.69 84 GLU A N 1
ATOM 662 C CA . GLU A 1 84 ? -0.479 13.273 17.594 1 98.69 84 GLU A CA 1
ATOM 663 C C . GLU A 1 84 ? -1.792 12.648 17.141 1 98.69 84 GLU A C 1
ATOM 665 O O . GLU A 1 84 ? -2.02 11.453 17.344 1 98.69 84 GLU A O 1
ATOM 670 N N . ALA A 1 85 ? -2.641 13.414 16.562 1 98.75 85 ALA A N 1
ATOM 671 C CA . ALA A 1 85 ? -3.934 12.93 16.078 1 98.75 85 ALA A CA 1
ATOM 672 C C . ALA A 1 85 ? -3.758 11.82 15.055 1 98.75 85 ALA A C 1
ATOM 674 O O . ALA A 1 85 ? -4.543 10.867 15.016 1 98.75 85 ALA A O 1
ATOM 675 N N . ILE A 1 86 ? -2.748 11.844 14.211 1 98.88 86 ILE A N 1
ATOM 676 C CA . ILE A 1 86 ? -2.467 10.859 13.172 1 98.88 86 ILE A CA 1
ATOM 677 C C . ILE A 1 86 ? -1.855 9.609 13.797 1 98.88 86 ILE A C 1
ATOM 679 O O . ILE A 1 86 ? -2.414 8.516 13.688 1 98.88 86 ILE A O 1
ATOM 683 N N . VAL A 1 87 ? -0.839 9.789 14.547 1 98.69 87 VAL A N 1
ATOM 684 C CA . VAL A 1 87 ? -0.003 8.68 15 1 98.69 87 VAL A CA 1
ATOM 685 C C . VAL A 1 87 ? -0.744 7.871 16.062 1 98.69 87 VAL A C 1
ATOM 687 O O . VAL A 1 87 ? -0.616 6.645 16.109 1 98.69 87 VAL A O 1
ATOM 690 N N . SER A 1 88 ? -1.59 8.555 16.859 1 98.75 88 SER A N 1
ATOM 691 C CA . SER A 1 88 ? -2.279 7.875 17.938 1 98.75 88 SER A CA 1
ATOM 692 C C . SER A 1 88 ? -3.32 6.895 17.406 1 98.75 88 SER A C 1
ATOM 694 O O . SER A 1 88 ? -3.797 6.027 18.156 1 98.75 88 SER A O 1
ATOM 696 N N . ARG A 1 89 ? -3.645 6.922 16.188 1 98.88 89 ARG A N 1
ATOM 697 C CA . ARG A 1 89 ? -4.707 6.102 15.617 1 98.88 89 ARG A CA 1
ATOM 698 C C . ARG A 1 89 ? -4.137 4.977 14.766 1 98.88 89 ARG A C 1
ATOM 700 O O . ARG A 1 89 ? -4.879 4.145 14.234 1 98.88 89 ARG A O 1
ATOM 707 N N . ILE A 1 90 ? -2.818 4.938 14.641 1 98.88 90 ILE A N 1
ATOM 708 C CA . ILE A 1 90 ? -2.137 3.951 13.805 1 98.88 90 ILE A CA 1
ATOM 709 C C . ILE A 1 90 ? -1.705 2.762 14.656 1 98.88 90 ILE A C 1
ATOM 711 O O . ILE A 1 90 ? -1.095 2.938 15.719 1 98.88 90 ILE A O 1
ATOM 715 N N . ASP A 1 91 ? -2.107 1.597 14.273 1 98.69 91 ASP A N 1
ATOM 716 C CA . ASP A 1 91 ? -1.565 0.372 14.852 1 98.69 91 ASP A CA 1
ATOM 717 C C . ASP A 1 91 ? -0.213 0.023 14.234 1 98.69 91 ASP A C 1
ATOM 719 O O . ASP A 1 91 ? 0.763 -0.203 14.953 1 98.69 91 ASP A O 1
ATOM 723 N N . ASN A 1 92 ? -0.095 -0.051 12.906 1 98.5 92 ASN A N 1
ATOM 724 C CA . ASN A 1 92 ? 1.148 -0.173 12.156 1 98.5 92 ASN A CA 1
ATOM 725 C C . ASN A 1 92 ? 0.986 0.33 10.719 1 98.5 92 ASN A C 1
ATOM 727 O O . ASN A 1 92 ? -0.115 0.697 10.312 1 98.5 92 ASN A O 1
ATOM 731 N N . PHE A 1 93 ? 2.082 0.421 10.016 1 98.81 93 PHE A N 1
ATOM 732 C CA . PHE A 1 93 ? 2.01 0.94 8.656 1 98.81 93 PHE A CA 1
ATOM 733 C C . PHE A 1 93 ? 3.09 0.315 7.781 1 98.81 93 PHE A C 1
ATOM 735 O O . PHE A 1 93 ? 4.047 -0.272 8.289 1 98.81 93 PHE A O 1
ATOM 742 N N . HIS A 1 94 ? 2.867 0.324 6.531 1 98.88 94 HIS A N 1
ATOM 743 C CA . HIS A 1 94 ? 3.84 -0.054 5.512 1 98.88 94 HIS A CA 1
ATOM 744 C C . HIS A 1 94 ? 4.152 1.118 4.586 1 98.88 94 HIS A C 1
ATOM 746 O O . HIS A 1 94 ? 3.291 1.961 4.332 1 98.88 94 HIS A O 1
ATOM 752 N N . THR A 1 95 ? 5.336 1.176 4.129 1 98.88 95 THR A N 1
ATOM 753 C CA . THR A 1 95 ? 5.758 2.123 3.104 1 98.88 95 THR A CA 1
ATOM 754 C C . THR A 1 95 ? 6.441 1.397 1.947 1 98.88 95 THR A C 1
ATOM 756 O O . THR A 1 95 ? 7.418 0.671 2.152 1 98.88 95 THR A O 1
ATOM 759 N N . VAL A 1 96 ? 5.914 1.603 0.748 1 98.88 96 VAL A N 1
ATOM 760 C CA . VAL A 1 96 ? 6.605 1.12 -0.445 1 98.88 96 VAL A CA 1
ATOM 761 C C . VAL A 1 96 ? 6.844 2.279 -1.409 1 98.88 96 VAL A C 1
ATOM 763 O O . VAL A 1 96 ? 5.996 3.166 -1.545 1 98.88 96 VAL A O 1
ATOM 766 N N . VAL A 1 97 ? 7.98 2.242 -2.037 1 98.88 97 VAL A N 1
ATOM 767 C CA . VAL A 1 97 ? 8.352 3.217 -3.059 1 98.88 97 VAL A CA 1
ATOM 768 C C . VAL A 1 97 ? 8.57 2.51 -4.395 1 98.88 97 VAL A C 1
ATOM 770 O O . VAL A 1 97 ? 9.25 1.481 -4.457 1 98.88 97 VAL A O 1
ATOM 773 N N . LEU A 1 98 ? 7.938 2.986 -5.418 1 98.56 98 LEU A N 1
ATOM 774 C CA . LEU A 1 98 ? 8.07 2.395 -6.746 1 98.56 98 LEU A CA 1
ATOM 775 C C . LEU A 1 98 ? 8.242 3.473 -7.809 1 98.56 98 LEU A C 1
ATOM 777 O O . LEU A 1 98 ? 7.867 4.629 -7.594 1 98.56 98 LEU A O 1
ATOM 781 N N . ALA A 1 99 ? 8.891 3.072 -8.922 1 98.25 99 ALA A N 1
ATOM 782 C CA . ALA A 1 99 ? 8.93 3.963 -10.078 1 98.25 99 ALA A CA 1
ATOM 783 C C . ALA A 1 99 ? 7.535 4.184 -10.656 1 98.25 99 ALA A C 1
ATOM 785 O O . ALA A 1 99 ? 6.75 3.238 -10.773 1 98.25 99 ALA A O 1
ATOM 786 N N . GLU A 1 100 ? 7.223 5.422 -10.953 1 95.56 100 GLU A N 1
ATOM 787 C CA . GLU A 1 100 ? 5.883 5.758 -11.422 1 95.56 100 GLU A CA 1
ATOM 788 C C . GLU A 1 100 ? 5.562 5.031 -12.727 1 95.56 100 GLU A C 1
ATOM 790 O O . GLU A 1 100 ? 4.41 4.68 -12.984 1 95.56 100 GLU A O 1
ATOM 795 N N . ASP A 1 101 ? 6.523 4.758 -13.531 1 91.38 101 ASP A N 1
ATOM 796 C CA . ASP A 1 101 ? 6.297 4.09 -14.812 1 91.38 101 ASP A CA 1
ATOM 797 C C . ASP A 1 101 ? 5.988 2.607 -14.609 1 91.38 101 ASP A C 1
ATOM 799 O O . ASP A 1 101 ? 5.605 1.913 -15.555 1 91.38 101 ASP A O 1
ATOM 803 N N . ALA A 1 102 ? 6.133 2.125 -13.375 1 86.38 102 ALA A N 1
ATOM 804 C CA . ALA A 1 102 ? 5.738 0.755 -13.055 1 86.38 102 ALA A CA 1
ATOM 805 C C . ALA A 1 102 ? 4.219 0.604 -13.062 1 86.38 102 ALA A C 1
ATOM 807 O O . ALA A 1 102 ? 3.701 -0.514 -13.094 1 86.38 102 ALA A O 1
ATOM 808 N N . LEU A 1 103 ? 3.561 1.71 -12.914 1 84.44 103 LEU A N 1
ATOM 809 C CA . LEU A 1 103 ? 2.102 1.725 -12.922 1 84.44 103 LEU A CA 1
ATOM 810 C C . LEU A 1 103 ? 1.566 2.008 -14.32 1 84.44 103 LEU A C 1
ATOM 812 O O . LEU A 1 103 ? 2.154 2.791 -15.07 1 84.44 103 LEU A O 1
ATOM 816 N N . MET B 1 1 ? -13.898 1.681 -12.023 1 96.94 1 MET B N 1
ATOM 817 C CA . MET B 1 1 ? -12.859 0.689 -11.766 1 96.94 1 MET B CA 1
ATOM 818 C C . MET B 1 1 ? -12.234 0.896 -10.391 1 96.94 1 MET B C 1
ATOM 820 O O . MET B 1 1 ? -12.391 1.962 -9.789 1 96.94 1 MET B O 1
ATOM 824 N N . PHE B 1 2 ? -11.734 -0.151 -9.797 1 98.56 2 PHE B N 1
ATOM 825 C CA . PHE B 1 2 ? -11.133 -0.102 -8.469 1 98.56 2 PHE B CA 1
ATOM 826 C C . PHE B 1 2 ? -9.727 -0.682 -8.484 1 98.56 2 PHE B C 1
ATOM 828 O O . PHE B 1 2 ? -9.438 -1.597 -9.258 1 98.56 2 PHE B O 1
ATOM 835 N N . LEU B 1 3 ? -8.914 -0.107 -7.695 1 98.69 3 LEU B N 1
ATOM 836 C CA . LEU B 1 3 ? -7.574 -0.64 -7.477 1 98.69 3 LEU B CA 1
ATOM 837 C C . LEU B 1 3 ? -7.457 -1.27 -6.094 1 98.69 3 LEU B C 1
ATOM 839 O O . LEU B 1 3 ? -7.984 -0.734 -5.117 1 98.69 3 LEU B O 1
ATOM 843 N N . GLU B 1 4 ? -6.855 -2.369 -6.086 1 98.88 4 GLU B N 1
ATOM 844 C CA . GLU B 1 4 ? -6.41 -2.965 -4.828 1 98.88 4 GLU B CA 1
ATOM 845 C C . GLU B 1 4 ? -4.887 -2.92 -4.707 1 98.88 4 GLU B C 1
ATOM 847 O O . GLU B 1 4 ? -4.176 -3.355 -5.613 1 98.88 4 GLU B O 1
ATOM 852 N N . ILE B 1 5 ? -4.418 -2.365 -3.609 1 98.88 5 ILE B N 1
ATOM 853 C CA . ILE B 1 5 ? -2.992 -2.312 -3.312 1 98.88 5 ILE B CA 1
ATOM 854 C C . ILE B 1 5 ? -2.684 -3.182 -2.096 1 98.88 5 ILE B C 1
ATOM 856 O O . ILE B 1 5 ? -3.219 -2.951 -1.01 1 98.88 5 ILE B O 1
ATOM 860 N N . ARG B 1 6 ? -1.853 -4.172 -2.324 1 98.88 6 ARG B N 1
ATOM 861 C CA . ARG B 1 6 ? -1.326 -4.977 -1.227 1 98.88 6 ARG B CA 1
ATOM 862 C C . ARG B 1 6 ? 0.146 -4.668 -0.979 1 98.88 6 ARG B C 1
ATOM 864 O O . ARG B 1 6 ? 0.942 -4.617 -1.919 1 98.88 6 ARG B O 1
ATOM 871 N N . THR B 1 7 ? 0.422 -4.391 0.236 1 98.94 7 THR B N 1
ATOM 872 C CA . THR B 1 7 ? 1.806 -4.23 0.67 1 98.94 7 THR B CA 1
ATOM 873 C C . THR B 1 7 ? 2.207 -5.352 1.623 1 98.94 7 THR B C 1
ATOM 875 O O . THR B 1 7 ? 1.41 -5.773 2.463 1 98.94 7 THR B O 1
ATOM 878 N N . TYR B 1 8 ? 3.41 -5.82 1.452 1 98.94 8 TYR B N 1
ATOM 879 C CA . TYR B 1 8 ? 3.922 -6.945 2.223 1 98.94 8 TYR B CA 1
ATOM 880 C C . TYR B 1 8 ? 5.18 -6.559 2.99 1 98.94 8 TYR B C 1
ATOM 882 O O . TYR B 1 8 ? 6.125 -6.012 2.41 1 98.94 8 TYR B O 1
ATOM 890 N N . ARG B 1 9 ? 5.164 -6.844 4.273 1 98.88 9 ARG B N 1
ATOM 891 C CA . ARG B 1 9 ? 6.414 -6.926 5.027 1 98.88 9 ARG B CA 1
ATOM 892 C C . ARG B 1 9 ? 7.004 -8.328 4.953 1 98.88 9 ARG B C 1
ATOM 894 O O . ARG B 1 9 ? 6.359 -9.297 5.359 1 98.88 9 ARG B O 1
ATOM 901 N N . LEU B 1 10 ? 8.195 -8.391 4.469 1 98.94 10 LEU B N 1
ATOM 902 C CA . LEU B 1 10 ? 8.781 -9.688 4.176 1 98.94 10 LEU B CA 1
ATOM 903 C C . LEU B 1 10 ? 9.773 -10.102 5.262 1 98.94 10 LEU B C 1
ATOM 905 O O . LEU B 1 10 ? 10.367 -9.25 5.918 1 98.94 10 LEU B O 1
ATOM 909 N N . ARG B 1 11 ? 9.891 -11.383 5.414 1 98.75 11 ARG B N 1
ATOM 910 C CA . ARG B 1 11 ? 10.969 -11.891 6.254 1 98.75 11 ARG B CA 1
ATOM 911 C C . ARG B 1 11 ? 12.328 -11.453 5.727 1 98.75 11 ARG B C 1
ATOM 913 O O . ARG B 1 11 ? 12.562 -11.461 4.516 1 98.75 11 ARG B O 1
ATOM 920 N N . PRO B 1 12 ? 13.156 -11.094 6.719 1 98.19 12 PRO B N 1
ATOM 921 C CA . PRO B 1 12 ? 14.461 -10.594 6.289 1 98.19 12 PRO B CA 1
ATOM 922 C C . PRO B 1 12 ? 15.188 -11.562 5.355 1 98.19 12 PRO B C 1
ATOM 924 O O . PRO B 1 12 ? 15.211 -12.773 5.617 1 98.19 12 PRO B O 1
ATOM 927 N N . GLY B 1 13 ? 15.672 -11.023 4.184 1 98.31 13 GLY B N 1
ATOM 928 C CA . GLY B 1 13 ? 16.5 -11.789 3.266 1 98.31 13 GLY B CA 1
ATOM 929 C C . GLY B 1 13 ? 15.703 -12.523 2.205 1 98.31 13 GLY B C 1
ATOM 930 O O . GLY B 1 13 ? 16.266 -13.234 1.379 1 98.31 13 GLY B O 1
ATOM 931 N N . THR B 1 14 ? 14.406 -12.289 2.1 1 98.62 14 THR B N 1
ATOM 932 C CA . THR B 1 14 ? 13.586 -13.125 1.225 1 98.62 14 THR B CA 1
ATOM 933 C C . THR B 1 14 ? 13.008 -12.297 0.078 1 98.62 14 THR B C 1
ATOM 935 O O . THR B 1 14 ? 12.32 -12.836 -0.792 1 98.62 14 THR B O 1
ATOM 938 N N . SER B 1 15 ? 13.344 -11.07 0.029 1 98.62 15 SER B N 1
ATOM 939 C CA . SER B 1 15 ? 12.727 -10.148 -0.913 1 98.62 15 SER B CA 1
ATOM 940 C C . SER B 1 15 ? 12.938 -10.602 -2.354 1 98.62 15 SER B C 1
ATOM 942 O O . S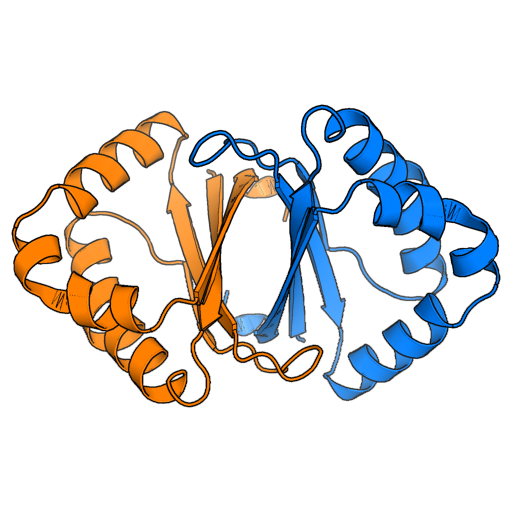ER B 1 15 ? 11.984 -10.648 -3.139 1 98.62 15 SER B O 1
ATOM 944 N N . SER B 1 16 ? 14.172 -10.93 -2.715 1 98.5 16 SER B N 1
ATOM 945 C CA . SER B 1 16 ? 14.484 -11.305 -4.09 1 98.5 16 SER B CA 1
ATOM 946 C C . SER B 1 16 ? 13.664 -12.508 -4.539 1 98.5 16 SER B C 1
ATOM 948 O O . SER B 1 16 ? 13.086 -12.508 -5.625 1 98.5 16 SER B O 1
ATOM 950 N N . GLU B 1 17 ? 13.633 -13.5 -3.715 1 98.75 17 GLU B N 1
ATOM 951 C CA . GLU B 1 17 ? 12.891 -14.711 -4.074 1 98.75 17 GLU B CA 1
ATOM 952 C C . GLU B 1 17 ? 11.383 -14.453 -4.074 1 98.75 17 GLU B C 1
ATOM 954 O O . GLU B 1 17 ? 10.664 -14.977 -4.926 1 98.75 17 GLU B O 1
ATOM 959 N N . PHE B 1 18 ? 10.891 -13.688 -3.117 1 98.94 18 PHE B N 1
ATOM 960 C CA . PHE B 1 18 ? 9.477 -13.32 -3.098 1 98.94 18 PHE B CA 1
ATOM 961 C C . PHE B 1 18 ? 9.07 -12.672 -4.418 1 98.94 18 PHE B C 1
ATOM 963 O O . PHE B 1 18 ? 8.086 -13.086 -5.035 1 98.94 18 PHE B O 1
ATOM 970 N N . VAL B 1 19 ? 9.859 -11.672 -4.824 1 98.81 19 VAL B N 1
ATOM 971 C CA . VAL B 1 19 ? 9.523 -10.922 -6.031 1 98.81 19 VAL B CA 1
ATOM 972 C C . VAL B 1 19 ? 9.602 -11.844 -7.246 1 98.81 19 VAL B C 1
ATOM 974 O O . VAL B 1 19 ? 8.75 -11.773 -8.141 1 98.81 19 VAL B O 1
ATOM 977 N N . ARG B 1 20 ? 10.594 -12.68 -7.281 1 98.81 20 ARG B N 1
ATOM 978 C CA . ARG B 1 20 ? 10.711 -13.625 -8.383 1 98.81 20 ARG B CA 1
ATOM 979 C C . ARG B 1 20 ? 9.477 -14.508 -8.484 1 98.81 20 ARG B C 1
ATOM 981 O O . ARG B 1 20 ? 8.883 -14.641 -9.562 1 98.81 20 ARG B O 1
ATOM 988 N N . VAL B 1 21 ? 9.086 -15.156 -7.395 1 98.88 21 VAL B N 1
ATOM 989 C CA . VAL B 1 21 ? 7.938 -16.062 -7.383 1 98.88 21 VAL B CA 1
ATOM 990 C C . VAL B 1 21 ? 6.664 -15.289 -7.715 1 98.88 21 VAL B C 1
ATOM 992 O O . VAL B 1 21 ? 5.805 -15.781 -8.453 1 98.88 21 VAL B O 1
ATOM 995 N N . MET B 1 22 ? 6.508 -14.078 -7.188 1 98.88 22 MET B N 1
ATOM 996 C CA . MET B 1 22 ? 5.355 -13.234 -7.488 1 98.88 22 MET B CA 1
ATOM 997 C C . MET B 1 22 ? 5.262 -12.953 -8.984 1 98.88 22 MET B C 1
ATOM 999 O O . MET B 1 22 ? 4.23 -13.211 -9.609 1 98.88 22 MET B O 1
ATOM 1003 N N . ARG B 1 23 ? 6.371 -12.516 -9.547 1 98.56 23 ARG B N 1
ATOM 1004 C CA . ARG B 1 23 ? 6.395 -12.094 -10.945 1 98.56 23 ARG B CA 1
ATOM 1005 C C . ARG B 1 23 ? 6.27 -13.281 -11.883 1 98.56 23 ARG B C 1
ATOM 1007 O O . ARG B 1 23 ? 5.52 -13.234 -12.859 1 98.56 23 ARG B O 1
ATOM 1014 N N . ASP B 1 24 ? 6.945 -14.344 -11.57 1 98.75 24 ASP B N 1
ATOM 1015 C CA . ASP B 1 24 ? 7.125 -15.406 -12.547 1 98.75 24 ASP B CA 1
ATOM 1016 C C . ASP B 1 24 ? 6.066 -16.5 -12.375 1 98.75 24 ASP B C 1
ATOM 1018 O O . ASP B 1 24 ? 5.832 -17.297 -13.281 1 98.75 24 ASP B O 1
ATOM 1022 N N . GLU B 1 25 ? 5.449 -16.578 -11.242 1 98.81 25 GLU B N 1
ATOM 1023 C CA . GLU B 1 25 ? 4.508 -17.656 -11 1 98.81 25 GLU B CA 1
ATOM 1024 C C . GLU B 1 25 ? 3.131 -17.125 -10.625 1 98.81 25 GLU B C 1
ATOM 1026 O O . GLU B 1 25 ? 2.137 -17.438 -11.281 1 98.81 25 GLU B O 1
ATOM 1031 N N . ALA B 1 26 ? 3.027 -16.266 -9.625 1 98.81 26 ALA B N 1
ATOM 1032 C CA . ALA B 1 26 ? 1.736 -15.812 -9.109 1 98.81 26 ALA B CA 1
ATOM 1033 C C . ALA B 1 26 ? 1.025 -14.914 -10.117 1 98.81 26 ALA B C 1
ATOM 1035 O O . ALA B 1 26 ? -0.174 -15.07 -10.359 1 98.81 26 ALA B O 1
ATOM 1036 N N . VAL B 1 27 ? 1.741 -14 -10.727 1 98.75 27 VAL B N 1
ATOM 1037 C CA . VAL B 1 27 ? 1.13 -13.023 -11.625 1 98.75 27 VAL B CA 1
ATOM 1038 C C . VAL B 1 27 ? 0.55 -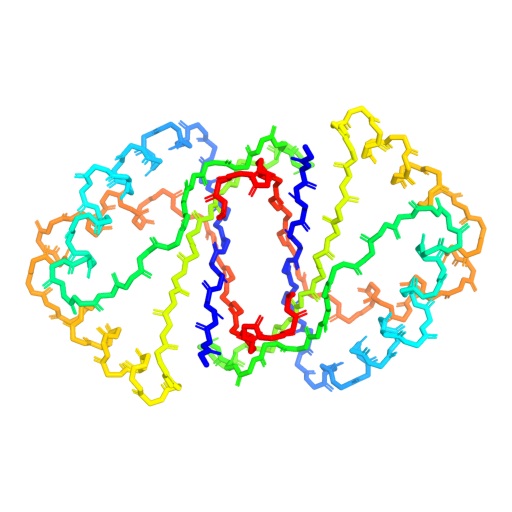13.734 -12.844 1 98.75 27 VAL B C 1
ATOM 1040 O O . VAL B 1 27 ? -0.61 -13.516 -13.203 1 98.75 27 VAL B O 1
ATOM 1043 N N . PRO B 1 28 ? 1.34 -14.648 -13.523 1 98.69 28 PRO B N 1
ATOM 1044 C CA . PRO B 1 28 ? 0.727 -15.383 -14.633 1 98.69 28 PRO B CA 1
ATOM 1045 C C . PRO B 1 28 ? -0.51 -16.172 -14.203 1 98.69 28 PRO B C 1
ATOM 1047 O O . PRO B 1 28 ? -1.481 -16.266 -14.961 1 98.69 28 PRO B O 1
ATOM 1050 N N . LEU B 1 29 ? -0.51 -16.734 -13.039 1 98.69 29 LEU B N 1
ATOM 1051 C CA . LEU B 1 29 ? -1.652 -17.484 -12.531 1 98.69 29 LEU B CA 1
ATOM 1052 C C . LEU B 1 29 ? -2.846 -16.562 -12.297 1 98.69 29 LEU B C 1
ATOM 1054 O O . LEU B 1 29 ? -3.973 -16.891 -12.672 1 98.69 29 LEU B O 1
ATOM 1058 N N . LEU B 1 30 ? -2.664 -15.375 -11.648 1 98.81 30 LEU B N 1
ATOM 1059 C CA . LEU B 1 30 ? -3.693 -14.3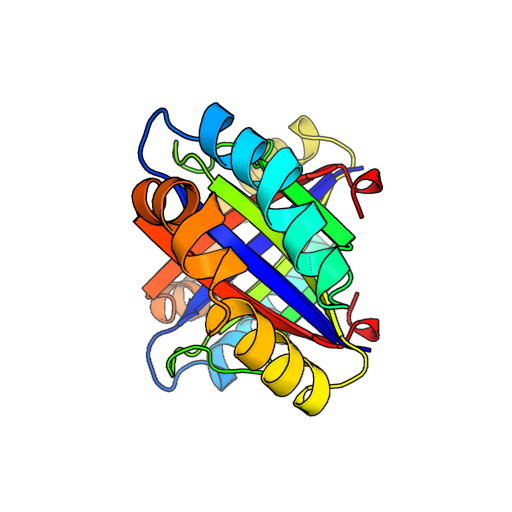59 -11.461 1 98.81 30 LEU B CA 1
ATOM 1060 C C . LEU B 1 30 ? -4.316 -13.961 -12.797 1 98.81 30 LEU B C 1
ATOM 1062 O O . LEU B 1 30 ? -5.543 -13.922 -12.93 1 98.81 30 LEU B O 1
ATOM 1066 N N . THR B 1 31 ? -3.418 -13.688 -13.75 1 98.5 31 THR B N 1
ATOM 1067 C CA . THR B 1 31 ? -3.877 -13.281 -15.078 1 98.5 31 THR B CA 1
ATOM 1068 C C . THR B 1 31 ? -4.727 -14.383 -15.719 1 98.5 31 THR B C 1
ATOM 1070 O O . THR B 1 31 ? -5.738 -14.094 -16.359 1 98.5 31 THR B O 1
ATOM 1073 N N . GLY B 1 32 ? -4.32 -15.594 -15.547 1 98.19 32 GLY B N 1
ATOM 1074 C CA . GLY B 1 32 ? -5.078 -16.734 -16.047 1 98.19 32 GLY B CA 1
ATOM 1075 C C . GLY B 1 32 ? -6.469 -16.828 -15.453 1 98.19 32 GLY B C 1
ATOM 1076 O O . GLY B 1 32 ? -7.387 -17.359 -16.078 1 98.19 32 GLY B O 1
ATOM 1077 N N . PHE B 1 33 ? -6.645 -16.281 -14.266 1 98.19 33 PHE B N 1
ATOM 1078 C CA . PHE B 1 33 ? -7.938 -16.281 -13.586 1 98.19 33 PHE B CA 1
ATOM 1079 C C . PHE B 1 33 ? -8.695 -14.984 -13.875 1 98.19 33 PHE B C 1
ATOM 1081 O O . PHE B 1 33 ? -9.727 -14.711 -13.25 1 98.19 33 PHE B O 1
ATOM 1088 N N . GLY B 1 34 ? -8.148 -14.156 -14.711 1 98 34 GLY B N 1
ATOM 1089 C CA . GLY B 1 34 ? -8.844 -12.969 -15.164 1 98 34 GLY B CA 1
ATOM 1090 C C . GLY B 1 34 ? -8.57 -11.742 -14.312 1 98 34 GLY B C 1
ATOM 1091 O O . GLY B 1 34 ? -9.25 -10.719 -14.445 1 98 34 GLY B O 1
ATOM 1092 N N . ILE B 1 35 ? -7.609 -11.805 -13.453 1 98.69 35 ILE B N 1
ATOM 1093 C CA . ILE B 1 35 ? -7.277 -10.672 -12.602 1 98.69 35 ILE B CA 1
ATOM 1094 C C . ILE B 1 35 ? -6.168 -9.844 -13.25 1 98.69 35 ILE B C 1
ATOM 1096 O O . ILE B 1 35 ? -5.094 -10.367 -13.555 1 98.69 35 ILE B O 1
ATOM 1100 N N . GLU B 1 36 ? -6.445 -8.594 -13.484 1 98.56 36 GLU B N 1
ATOM 1101 C CA . GLU B 1 36 ? -5.457 -7.684 -14.062 1 98.56 36 GLU B CA 1
ATOM 1102 C C . GLU B 1 36 ? -4.449 -7.227 -13.016 1 98.56 36 GLU B C 1
ATOM 1104 O O . GLU B 1 36 ? -4.816 -6.582 -12.031 1 98.56 36 GLU B O 1
ATOM 1109 N N . VAL B 1 37 ? -3.213 -7.555 -13.234 1 98.75 37 VAL B N 1
ATOM 1110 C CA . VAL B 1 37 ? -2.135 -7.055 -12.391 1 98.75 37 VAL B CA 1
ATOM 1111 C C . VAL B 1 37 ? -1.527 -5.801 -13.008 1 98.75 37 VAL B C 1
ATOM 1113 O O . VAL B 1 37 ? -0.966 -5.852 -14.109 1 98.75 37 VAL B O 1
ATOM 1116 N N . VAL B 1 38 ? -1.641 -4.715 -12.32 1 98.31 38 VAL B N 1
ATOM 1117 C CA . VAL B 1 38 ? -1.182 -3.41 -12.781 1 98.31 38 VAL B CA 1
ATOM 1118 C C . VAL B 1 38 ? 0.32 -3.275 -12.539 1 98.31 38 VAL B C 1
ATOM 1120 O O . VAL B 1 38 ? 1.048 -2.76 -13.391 1 98.31 38 VAL B O 1
ATOM 1123 N N . ALA B 1 39 ? 0.797 -3.666 -11.422 1 98.44 39 ALA B N 1
ATOM 1124 C CA . ALA B 1 39 ? 2.203 -3.57 -11.039 1 98.44 39 ALA B CA 1
ATOM 1125 C C . ALA B 1 39 ? 2.512 -4.488 -9.859 1 98.44 39 ALA B C 1
ATOM 1127 O O . ALA B 1 39 ? 1.625 -4.809 -9.062 1 98.44 39 ALA B O 1
ATOM 1128 N N . CYS B 1 40 ? 3.75 -4.93 -9.773 1 98.81 40 CYS B N 1
ATOM 1129 C CA . CYS B 1 40 ? 4.266 -5.66 -8.625 1 98.81 40 CYS B CA 1
ATOM 1130 C C . CYS B 1 40 ? 5.777 -5.508 -8.516 1 98.81 40 CYS B C 1
ATOM 1132 O O . CYS B 1 40 ? 6.449 -5.219 -9.508 1 98.81 40 CYS B O 1
ATOM 1134 N N . GLY B 1 41 ? 6.27 -5.656 -7.336 1 98.69 41 GLY B N 1
ATOM 1135 C CA . GLY B 1 41 ? 7.711 -5.59 -7.164 1 98.69 41 GLY B CA 1
ATOM 1136 C C . GLY B 1 41 ? 8.125 -5.27 -5.742 1 98.69 41 GLY B C 1
ATOM 1137 O O . GLY B 1 41 ? 7.289 -5.219 -4.84 1 98.69 41 GLY B O 1
ATOM 1138 N N . ALA B 1 42 ? 9.391 -5.137 -5.582 1 98.69 42 ALA B N 1
ATOM 1139 C CA . ALA B 1 42 ? 9.953 -4.73 -4.297 1 98.69 42 ALA B CA 1
ATOM 1140 C C . ALA B 1 42 ? 9.906 -3.213 -4.133 1 98.69 42 ALA B C 1
ATOM 1142 O O . ALA B 1 42 ? 10 -2.475 -5.117 1 98.69 42 ALA B O 1
ATOM 1143 N N . SER B 1 43 ? 9.734 -2.793 -2.902 1 98.81 43 SER B N 1
ATOM 1144 C CA . SER B 1 43 ? 9.945 -1.378 -2.611 1 98.81 43 SER B CA 1
ATOM 1145 C C . SER B 1 43 ? 11.367 -0.95 -2.955 1 98.81 43 SER B C 1
ATOM 1147 O O . SER B 1 43 ? 12.328 -1.665 -2.658 1 98.81 43 SER B O 1
ATOM 1149 N N . LEU B 1 44 ? 11.523 0.198 -3.506 1 98.56 44 LEU B N 1
ATOM 1150 C CA . LEU B 1 44 ? 12.836 0.723 -3.846 1 98.56 44 LEU B CA 1
ATOM 1151 C C . LEU B 1 44 ? 13.562 1.232 -2.602 1 98.56 44 LEU B C 1
ATOM 1153 O O . LEU B 1 44 ? 14.773 1.436 -2.621 1 98.56 44 LEU B O 1
ATOM 1157 N N . VAL B 1 45 ? 12.844 1.47 -1.549 1 98.25 45 VAL B N 1
ATOM 1158 C CA . VAL B 1 45 ? 13.383 1.961 -0.284 1 98.25 45 VAL B CA 1
ATOM 1159 C C . VAL B 1 45 ? 12.984 1.018 0.848 1 98.25 45 VAL B C 1
ATOM 1161 O O . VAL B 1 45 ? 11.836 0.564 0.914 1 98.25 45 VAL B O 1
ATOM 1164 N N . ALA B 1 46 ? 13.93 0.661 1.65 1 97.75 46 ALA B N 1
ATOM 1165 C CA . ALA B 1 46 ? 13.656 -0.088 2.873 1 97.75 46 ALA B CA 1
ATOM 1166 C C . ALA B 1 46 ? 13.375 0.854 4.043 1 97.75 46 ALA B C 1
ATOM 1168 O O . ALA B 1 46 ? 14.266 1.12 4.855 1 97.75 46 ALA B O 1
ATOM 1169 N N . GLU B 1 47 ? 12.164 1.316 4.164 1 95.62 47 GLU B N 1
ATOM 1170 C CA . GLU B 1 47 ? 11.797 2.191 5.273 1 95.62 47 GLU B CA 1
ATOM 1171 C C . GLU B 1 47 ? 12.039 1.51 6.617 1 95.62 47 GLU B C 1
ATOM 1173 O O . GLU B 1 47 ? 11.594 0.381 6.832 1 95.62 47 GLU B O 1
ATOM 1178 N N . GLU B 1 48 ? 12.82 2.143 7.469 1 95.5 48 GLU B N 1
ATOM 1179 C CA . GLU B 1 48 ? 13.164 1.639 8.797 1 95.5 48 GLU B CA 1
ATOM 1180 C C . GLU B 1 48 ? 13.859 0.281 8.703 1 95.5 48 GLU B C 1
ATOM 1182 O O . GLU B 1 48 ? 13.766 -0.529 9.633 1 95.5 48 GLU B O 1
ATOM 1187 N N . GLY B 1 49 ? 14.398 -0.061 7.539 1 97.25 49 GLY B N 1
ATOM 1188 C CA . GLY B 1 49 ? 15.172 -1.277 7.348 1 97.25 49 GLY B CA 1
ATOM 1189 C C . GLY B 1 49 ? 14.32 -2.465 6.941 1 97.25 49 GLY B C 1
ATOM 1190 O O . GLY B 1 49 ? 14.82 -3.584 6.82 1 97.25 49 GLY B O 1
ATOM 1191 N N . HIS B 1 50 ? 13.047 -2.211 6.719 1 98.31 50 HIS B N 1
ATOM 1192 C CA . HIS B 1 50 ? 12.156 -3.312 6.383 1 98.31 50 HIS B CA 1
ATOM 1193 C C . HIS B 1 50 ? 12.188 -3.613 4.887 1 98.31 50 HIS B C 1
ATOM 1195 O O . HIS B 1 50 ? 12.227 -2.693 4.066 1 98.31 50 HIS B O 1
ATOM 1201 N N . GLU B 1 51 ? 12.234 -4.91 4.539 1 98.81 51 GLU B N 1
ATOM 1202 C CA . GLU B 1 51 ? 12.023 -5.348 3.162 1 98.81 51 GLU B CA 1
ATOM 1203 C C . GLU B 1 51 ? 10.531 -5.445 2.84 1 98.81 51 GLU B C 1
ATOM 1205 O O . GLU B 1 51 ? 9.812 -6.242 3.443 1 98.81 51 GLU B O 1
ATOM 1210 N N . GLU B 1 52 ? 10.133 -4.652 1.92 1 98.88 52 GLU B N 1
ATOM 1211 C CA . GLU B 1 52 ? 8.703 -4.645 1.599 1 98.88 52 GLU B CA 1
ATOM 1212 C C . GLU B 1 52 ? 8.477 -4.781 0.096 1 98.88 52 GLU B C 1
ATOM 1214 O O . GLU B 1 52 ? 9.375 -4.508 -0.701 1 98.88 52 GLU B O 1
ATOM 1219 N N . ALA B 1 53 ? 7.371 -5.293 -0.311 1 98.94 53 ALA B N 1
ATOM 1220 C CA . ALA B 1 53 ? 6.953 -5.508 -1.692 1 98.94 53 ALA B CA 1
ATOM 1221 C C . ALA B 1 53 ? 5.488 -5.117 -1.888 1 98.94 53 ALA B C 1
ATOM 1223 O O . ALA B 1 53 ? 4.801 -4.766 -0.926 1 98.94 53 ALA B O 1
ATOM 1224 N N . TYR B 1 54 ? 5.055 -5.102 -3.119 1 98.94 54 TYR B N 1
ATOM 1225 C CA . TYR B 1 54 ? 3.688 -4.676 -3.398 1 98.94 54 TYR B CA 1
ATOM 1226 C C . TYR B 1 54 ? 3.1 -5.457 -4.566 1 98.94 54 TYR B C 1
ATOM 1228 O O . TYR B 1 54 ? 3.838 -5.973 -5.41 1 98.94 54 TYR B O 1
ATOM 1236 N N . LEU B 1 55 ? 1.86 -5.566 -4.586 1 98.94 55 LEU B N 1
ATOM 1237 C CA . LEU B 1 55 ? 1.018 -6.066 -5.668 1 98.94 55 LEU B CA 1
ATOM 1238 C C . LEU B 1 55 ? -0.195 -5.164 -5.871 1 98.94 55 LEU B C 1
ATOM 1240 O O . LEU B 1 55 ? -0.949 -4.906 -4.93 1 98.94 55 LEU B O 1
ATOM 1244 N N . ILE B 1 56 ? -0.335 -4.648 -7.07 1 98.81 56 ILE B N 1
ATOM 1245 C CA . ILE B 1 56 ? -1.452 -3.775 -7.414 1 98.81 56 ILE B CA 1
ATOM 1246 C C . ILE B 1 56 ? -2.314 -4.441 -8.484 1 98.81 56 ILE B C 1
ATOM 1248 O O . ILE B 1 56 ? -1.811 -4.848 -9.531 1 98.81 56 ILE B O 1
ATOM 1252 N N . ARG B 1 57 ? -3.584 -4.59 -8.203 1 98.88 57 ARG B N 1
ATOM 1253 C CA . ARG B 1 57 ? -4.535 -5.246 -9.094 1 98.88 57 ARG B CA 1
ATOM 1254 C C . ARG B 1 57 ? -5.73 -4.34 -9.375 1 98.88 57 ARG B C 1
ATOM 1256 O O . ARG B 1 57 ? -6.078 -3.488 -8.562 1 98.88 57 ARG B O 1
ATOM 1263 N N . ARG B 1 58 ? -6.344 -4.527 -10.539 1 98.62 58 ARG B N 1
ATOM 1264 C CA . ARG B 1 58 ? -7.504 -3.75 -10.961 1 98.62 58 ARG B CA 1
ATOM 1265 C C . ARG B 1 58 ? -8.734 -4.637 -11.102 1 98.62 58 ARG B C 1
ATOM 1267 O O . ARG B 1 58 ? -8.648 -5.758 -11.609 1 98.62 58 ARG B O 1
ATOM 1274 N N . PHE B 1 59 ? -9.867 -4.074 -10.703 1 98.75 59 PHE B N 1
ATOM 1275 C CA . PHE B 1 59 ? -11.133 -4.781 -10.789 1 98.75 59 PHE B CA 1
ATOM 1276 C C . PHE B 1 59 ? -12.234 -3.867 -11.32 1 98.75 59 PHE B C 1
ATOM 1278 O O . PHE B 1 59 ? -12.281 -2.684 -10.977 1 98.75 59 PHE B O 1
ATOM 1285 N N . PRO B 1 60 ? -13.125 -4.391 -12.117 1 98.31 60 PRO B N 1
ATOM 1286 C CA . PRO B 1 60 ? -14.18 -3.547 -12.672 1 98.31 60 PRO B CA 1
ATOM 1287 C C . PRO B 1 60 ? -15.227 -3.143 -11.633 1 98.31 60 PRO B C 1
ATOM 1289 O O . PRO B 1 60 ? -15.961 -2.176 -11.836 1 98.31 60 PRO B O 1
ATOM 1292 N N . SER B 1 61 ? -15.383 -3.92 -10.539 1 98.38 61 SER B N 1
ATOM 1293 C CA . SER B 1 61 ? -16.281 -3.639 -9.43 1 98.38 61 SER B CA 1
ATOM 1294 C C . SER B 1 61 ? -15.828 -4.336 -8.148 1 98.38 61 SER B C 1
ATOM 1296 O O . SER B 1 61 ? -14.969 -5.219 -8.195 1 98.38 61 SER B O 1
ATOM 1298 N N . LEU B 1 62 ? -16.359 -3.961 -7.031 1 98.31 62 LEU B N 1
ATOM 1299 C CA . LEU B 1 62 ? -16.047 -4.617 -5.766 1 98.31 62 LEU B CA 1
ATOM 1300 C C . LEU B 1 62 ? -16.578 -6.043 -5.746 1 98.31 62 LEU B C 1
ATOM 1302 O O . LEU B 1 62 ? -15.945 -6.941 -5.184 1 98.31 62 LEU B O 1
ATOM 1306 N N . ALA B 1 63 ? -17.766 -6.195 -6.332 1 98.19 63 ALA B N 1
ATOM 1307 C CA . ALA B 1 63 ? -18.328 -7.539 -6.441 1 98.19 63 ALA B CA 1
ATOM 1308 C C . ALA B 1 63 ? -17.438 -8.438 -7.289 1 98.19 63 ALA B C 1
ATOM 1310 O O . ALA B 1 63 ? -17.188 -9.602 -6.941 1 98.19 63 ALA B O 1
ATOM 1311 N N . ALA B 1 64 ? -16.938 -7.953 -8.398 1 98.44 64 ALA B N 1
ATOM 1312 C CA . ALA B 1 64 ? -16.031 -8.703 -9.258 1 98.44 64 ALA B CA 1
ATOM 1313 C C . ALA B 1 64 ? -14.742 -9.055 -8.508 1 98.44 64 ALA B C 1
ATOM 1315 O O . ALA B 1 64 ? -14.203 -10.148 -8.672 1 98.44 64 ALA B O 1
ATOM 1316 N N . ARG B 1 65 ? -14.258 -8.125 -7.742 1 98.62 65 ARG B N 1
ATOM 1317 C CA . ARG B 1 65 ? -13.086 -8.383 -6.91 1 98.62 65 ARG B CA 1
ATOM 1318 C C . ARG B 1 65 ? -13.305 -9.586 -6.004 1 98.62 65 ARG B C 1
ATOM 1320 O O . ARG B 1 65 ? -12.484 -10.508 -5.973 1 98.62 65 ARG B O 1
ATOM 1327 N N . ASP B 1 66 ? -14.367 -9.57 -5.273 1 97.94 66 ASP B N 1
ATOM 1328 C CA . ASP B 1 66 ? -14.664 -10.664 -4.348 1 97.94 66 ASP B CA 1
ATOM 1329 C C . ASP B 1 66 ? -14.734 -12 -5.082 1 97.94 66 ASP B C 1
ATOM 1331 O O . ASP B 1 66 ? -14.148 -12.992 -4.637 1 97.94 66 ASP B O 1
ATOM 1335 N N . GLU B 1 67 ? -15.438 -11.984 -6.188 1 98.25 67 GLU B N 1
ATOM 1336 C CA . GLU B 1 67 ? -15.641 -13.203 -6.957 1 98.25 67 GLU B CA 1
ATOM 1337 C C . GLU B 1 67 ? -14.32 -13.727 -7.527 1 98.25 67 GLU B C 1
ATOM 1339 O O . GLU B 1 67 ? -14.023 -14.914 -7.426 1 98.25 67 GLU B O 1
ATOM 1344 N N . GLN B 1 68 ? -13.586 -12.859 -8.148 1 98.5 68 GLN B N 1
ATOM 1345 C CA . GLN B 1 68 ? -12.336 -13.25 -8.781 1 98.5 68 GLN B CA 1
ATOM 1346 C C . GLN B 1 68 ? -11.312 -13.703 -7.75 1 98.5 68 GLN B C 1
ATOM 1348 O O . GLN B 1 68 ? -10.602 -14.688 -7.961 1 98.5 68 GLN B O 1
ATOM 1353 N N . GLU B 1 69 ? -11.234 -13.016 -6.645 1 98.38 69 GLU B N 1
ATOM 1354 C CA . GLU B 1 69 ? -10.305 -13.414 -5.594 1 98.38 69 GLU B CA 1
ATOM 1355 C C . GLU B 1 69 ? -10.695 -14.758 -4.992 1 98.38 69 GLU B C 1
ATOM 1357 O O . GLU B 1 69 ? -9.836 -15.617 -4.766 1 98.38 69 GLU B O 1
ATOM 1362 N N . GLU B 1 70 ? -11.945 -14.883 -4.711 1 98.12 70 GLU B N 1
ATOM 1363 C CA . GLU B 1 70 ? -12.406 -16.156 -4.172 1 98.12 70 GLU B CA 1
ATOM 1364 C C . GLU B 1 70 ? -12.039 -17.312 -5.105 1 98.12 70 GLU B C 1
ATOM 1366 O O . GLU B 1 70 ? -11.539 -18.344 -4.66 1 98.12 70 GLU B O 1
ATOM 1371 N N . ALA B 1 71 ? -12.312 -17.172 -6.395 1 98.5 71 ALA B N 1
ATOM 1372 C CA . ALA B 1 71 ? -12.008 -18.203 -7.383 1 98.5 71 ALA B CA 1
ATOM 1373 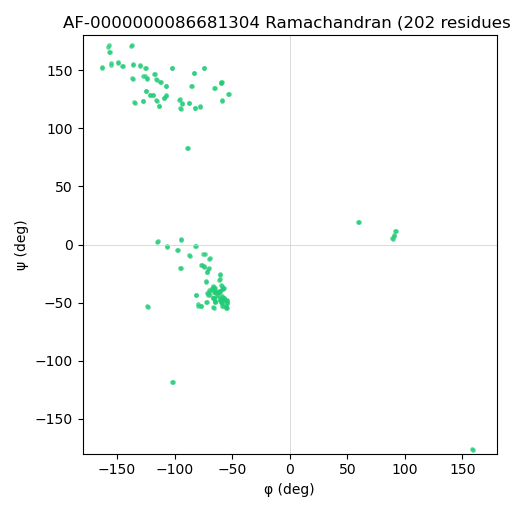C C . ALA B 1 71 ? -10.516 -18.516 -7.398 1 98.5 71 ALA B C 1
ATOM 1375 O O . ALA B 1 71 ? -10.125 -19.688 -7.441 1 98.5 71 ALA B O 1
ATOM 1376 N N . PHE B 1 72 ? -9.688 -17.516 -7.375 1 98.81 72 PHE B N 1
ATOM 1377 C CA . PHE B 1 72 ? -8.242 -17.688 -7.43 1 98.81 72 PHE B CA 1
ATOM 1378 C C . PHE B 1 72 ? -7.734 -18.375 -6.168 1 98.81 72 PHE B C 1
ATOM 1380 O O . PHE B 1 72 ? -7.07 -19.422 -6.246 1 98.81 72 PHE B O 1
ATOM 1387 N N . TYR B 1 73 ? -8.047 -17.859 -5.02 1 98.25 73 TYR B N 1
ATOM 1388 C CA . TYR B 1 73 ? -7.445 -18.328 -3.771 1 98.25 73 TYR B CA 1
ATOM 1389 C C . TYR B 1 73 ? -8.016 -19.672 -3.352 1 98.25 73 TYR B C 1
ATOM 1391 O O . TYR B 1 73 ? -7.406 -20.391 -2.557 1 98.25 73 TYR B O 1
ATOM 1399 N N . ALA B 1 74 ? -9.164 -20.062 -3.879 1 98.31 74 ALA B N 1
ATOM 1400 C CA . ALA B 1 74 ? -9.734 -21.375 -3.598 1 98.31 74 ALA B CA 1
ATOM 1401 C C . ALA B 1 74 ? -9.203 -22.422 -4.566 1 98.31 74 ALA B C 1
ATOM 1403 O O . ALA B 1 74 ? -9.43 -23.625 -4.383 1 98.31 74 ALA B O 1
ATOM 1404 N N . SER B 1 75 ? -8.516 -22.078 -5.57 1 98.56 75 SER B N 1
ATOM 1405 C CA . SER B 1 75 ? -8.125 -22.969 -6.66 1 98.56 75 SER B CA 1
ATOM 1406 C C . SER B 1 75 ? -7.004 -23.922 -6.227 1 98.56 75 SER B C 1
ATOM 1408 O O . SER B 1 75 ? -6.137 -23.531 -5.438 1 98.56 75 SER B O 1
ATOM 1410 N N . GLU B 1 76 ? -6.961 -25.047 -6.82 1 98.5 76 GLU B N 1
ATOM 1411 C CA . GLU B 1 76 ? -5.863 -26 -6.641 1 98.5 76 GLU B CA 1
ATOM 1412 C C . GLU B 1 76 ? -4.559 -25.438 -7.215 1 98.5 76 GLU B C 1
ATOM 1414 O O . GLU B 1 76 ? -3.482 -25.688 -6.668 1 98.5 76 GLU B O 1
ATOM 1419 N N . ALA B 1 77 ? -4.68 -24.719 -8.305 1 98.5 77 ALA B N 1
ATOM 1420 C CA . ALA B 1 77 ? -3.504 -24.141 -8.953 1 98.5 77 ALA B CA 1
ATOM 1421 C C . ALA B 1 77 ? -2.744 -23.234 -7.992 1 98.5 77 ALA B C 1
ATOM 1423 O O . ALA B 1 77 ? -1.512 -23.219 -7.98 1 98.5 77 ALA B O 1
ATOM 1424 N N . TRP B 1 78 ? -3.502 -22.484 -7.176 1 98.69 78 TRP B N 1
ATOM 1425 C CA . TRP B 1 78 ? -2.879 -21.641 -6.156 1 98.69 78 TRP B CA 1
ATOM 1426 C C . TRP B 1 78 ? -2.324 -22.484 -5.02 1 98.69 78 TRP B C 1
ATOM 1428 O O . TRP B 1 78 ? -1.151 -22.359 -4.656 1 98.69 78 TRP B O 1
ATOM 1438 N N . HIS B 1 79 ? -3.105 -23.391 -4.496 1 98.5 79 HIS B N 1
ATOM 1439 C CA . HIS B 1 79 ? -2.762 -24.156 -3.305 1 98.5 79 HIS B CA 1
ATOM 1440 C C . HIS B 1 79 ? -1.565 -25.062 -3.564 1 98.5 79 HIS B C 1
ATOM 1442 O O . HIS B 1 79 ? -0.707 -25.234 -2.695 1 98.5 79 HIS B O 1
ATOM 1448 N N . SER B 1 80 ? -1.524 -25.625 -4.727 1 98.19 80 SER B N 1
ATOM 1449 C CA . SER B 1 80 ? -0.455 -26.562 -5.047 1 98.19 80 SER B CA 1
ATOM 1450 C C . SER B 1 80 ? 0.677 -25.891 -5.805 1 98.19 80 SER B C 1
ATOM 1452 O O . SER B 1 80 ? 1.689 -26.516 -6.117 1 98.19 80 SER B O 1
ATOM 1454 N N . GLY B 1 81 ? 0.48 -24.625 -6.133 1 98.19 81 GLY B N 1
ATOM 1455 C CA . GLY B 1 81 ? 1.475 -23.859 -6.863 1 98.19 81 GLY B CA 1
ATOM 1456 C C . GLY B 1 81 ? 2.273 -22.922 -5.98 1 98.19 81 GLY B C 1
ATOM 1457 O O . GLY B 1 81 ? 2.965 -23.375 -5.059 1 98.19 81 GLY B O 1
ATOM 1458 N N . PRO B 1 82 ? 2.166 -21.672 -6.254 1 98.69 82 PRO B N 1
ATOM 1459 C CA . PRO B 1 82 ? 3.107 -20.734 -5.641 1 98.69 82 PRO B CA 1
ATOM 1460 C C . PRO B 1 82 ? 2.715 -20.359 -4.215 1 98.69 82 PRO B C 1
ATOM 1462 O O . PRO B 1 82 ? 3.453 -19.641 -3.539 1 98.69 82 PRO B O 1
ATOM 1465 N N . ARG B 1 83 ? 1.652 -20.812 -3.666 1 98.69 83 ARG B N 1
ATOM 1466 C CA . ARG B 1 83 ? 1.123 -20.344 -2.389 1 98.69 83 ARG B CA 1
ATOM 1467 C C . ARG B 1 83 ? 2.172 -20.453 -1.287 1 98.69 83 ARG B C 1
ATOM 1469 O O . ARG B 1 83 ? 2.455 -19.484 -0.591 1 98.69 83 ARG B O 1
ATOM 1476 N N . GLU B 1 84 ? 2.699 -21.609 -1.136 1 98.69 84 GLU B N 1
ATOM 1477 C CA . GLU B 1 84 ? 3.648 -21.812 -0.047 1 98.69 84 GLU B CA 1
ATOM 1478 C C . GLU B 1 84 ? 4.863 -20.906 -0.19 1 98.69 84 GLU B C 1
ATOM 1480 O O . GLU B 1 84 ? 5.293 -20.281 0.781 1 98.69 84 GLU B O 1
ATOM 1485 N N . ALA B 1 85 ? 5.418 -20.844 -1.352 1 98.75 85 ALA B N 1
ATOM 1486 C CA . ALA B 1 85 ? 6.59 -20.016 -1.607 1 98.75 85 ALA B CA 1
ATOM 1487 C C . ALA B 1 85 ? 6.297 -18.547 -1.313 1 98.75 85 ALA B C 1
ATOM 1489 O O . ALA B 1 85 ? 7.16 -17.812 -0.82 1 98.75 85 ALA B O 1
ATOM 1490 N N . ILE B 1 86 ? 5.098 -18.047 -1.554 1 9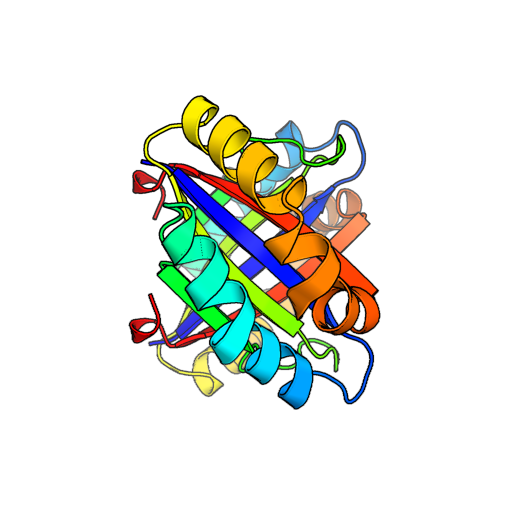8.88 86 ILE B N 1
ATOM 1491 C CA . ILE B 1 86 ? 4.68 -16.656 -1.334 1 98.88 86 ILE B CA 1
ATOM 1492 C C . ILE B 1 86 ? 4.426 -16.422 0.154 1 98.88 86 ILE B C 1
ATOM 1494 O O . ILE B 1 86 ? 5.074 -15.586 0.776 1 98.88 86 ILE B O 1
ATOM 1498 N N . VAL B 1 87 ? 3.625 -17.25 0.736 1 98.69 87 VAL B N 1
ATOM 1499 C CA . VAL B 1 87 ? 3.092 -17 2.07 1 98.69 87 VAL B CA 1
ATOM 1500 C C . VAL B 1 87 ? 4.188 -17.203 3.113 1 98.69 87 VAL B C 1
ATOM 1502 O O . VAL B 1 87 ? 4.242 -16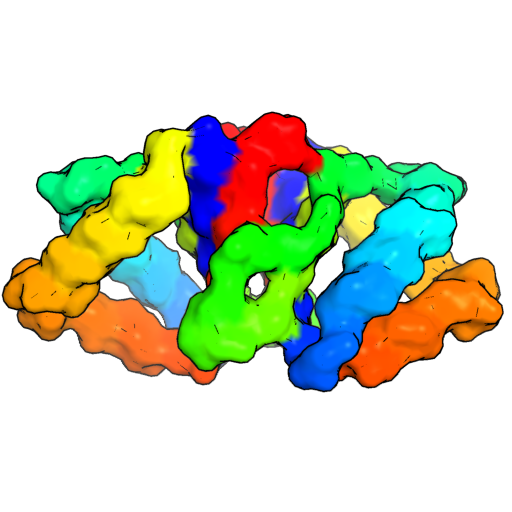.5 4.117 1 98.69 87 VAL B O 1
ATOM 1505 N N . SER B 1 88 ? 5.121 -18.125 2.826 1 98.75 88 SER B N 1
ATOM 1506 C CA . SER B 1 88 ? 6.16 -18.438 3.799 1 98.75 88 SER B CA 1
ATOM 1507 C C . SER B 1 88 ? 7.141 -17.281 3.959 1 98.75 88 SER B C 1
ATOM 1509 O O . SER B 1 88 ? 7.91 -17.25 4.922 1 98.75 88 SER B O 1
ATOM 1511 N N . ARG B 1 89 ? 7.113 -16.328 3.121 1 98.88 89 ARG B N 1
ATOM 1512 C CA . ARG B 1 89 ? 8.086 -15.234 3.135 1 98.88 89 ARG B CA 1
ATOM 1513 C C . ARG B 1 89 ? 7.453 -13.945 3.648 1 98.88 89 ARG B C 1
ATOM 1515 O O . ARG B 1 89 ? 8.133 -12.922 3.766 1 98.88 89 ARG B O 1
ATOM 1522 N N . ILE B 1 90 ? 6.164 -14 3.971 1 98.88 90 ILE B N 1
ATOM 1523 C CA . ILE B 1 90 ? 5.418 -12.828 4.418 1 98.88 90 ILE B CA 1
ATOM 1524 C C . ILE B 1 90 ? 5.383 -12.789 5.945 1 98.88 90 ILE B C 1
ATOM 1526 O O . ILE B 1 90 ? 5.055 -13.789 6.59 1 98.88 90 ILE B O 1
ATOM 1530 N N . ASP B 1 91 ? 5.832 -11.703 6.508 1 98.69 91 ASP B N 1
ATOM 1531 C CA . ASP B 1 91 ? 5.633 -11.445 7.93 1 98.69 91 ASP B CA 1
ATOM 1532 C C . ASP B 1 91 ? 4.223 -10.922 8.203 1 98.69 91 ASP B C 1
ATOM 1534 O O . ASP B 1 91 ? 3.514 -11.445 9.062 1 98.69 91 ASP B O 1
ATOM 1538 N N . ASN B 1 92 ? 3.76 -9.883 7.496 1 98.44 92 ASN B N 1
ATOM 1539 C CA . ASN B 1 92 ? 2.389 -9.375 7.488 1 98.44 92 ASN B CA 1
ATOM 1540 C C . ASN B 1 92 ? 2.092 -8.578 6.223 1 98.44 92 ASN B C 1
ATOM 1542 O O . ASN B 1 92 ? 2.984 -8.352 5.406 1 98.44 92 ASN B O 1
ATOM 1546 N N . PHE B 1 93 ? 0.847 -8.258 6.039 1 98.81 93 PHE B N 1
ATOM 1547 C CA . PHE B 1 93 ? 0.483 -7.535 4.824 1 98.81 93 PHE B CA 1
ATOM 1548 C C . PHE B 1 93 ? -0.705 -6.613 5.082 1 98.81 93 PHE B C 1
ATOM 1550 O O . PHE B 1 93 ? -1.41 -6.766 6.082 1 98.81 93 PHE B O 1
ATOM 1557 N N . HIS B 1 94 ? -0.835 -5.621 4.297 1 98.88 94 HIS B N 1
ATOM 1558 C CA . HIS B 1 94 ? -1.989 -4.73 4.25 1 98.88 94 HIS B CA 1
ATOM 1559 C C . HIS B 1 94 ? -2.686 -4.801 2.895 1 98.88 94 HIS B C 1
ATOM 1561 O O . HIS B 1 94 ? -2.035 -5.02 1.869 1 98.88 94 HIS B O 1
ATOM 1567 N N . THR B 1 95 ? -3.938 -4.645 2.885 1 98.88 95 THR B N 1
ATOM 1568 C CA . THR B 1 95 ? -4.738 -4.508 1.675 1 98.88 95 THR B CA 1
ATOM 1569 C C . THR B 1 95 ? -5.609 -3.254 1.741 1 98.88 95 THR B C 1
ATOM 1571 O O . THR B 1 95 ? -6.387 -3.082 2.682 1 98.88 95 THR B O 1
ATOM 1574 N N . VAL B 1 96 ? -5.461 -2.396 0.748 1 98.88 96 VAL B N 1
ATOM 1575 C CA . VAL B 1 96 ? -6.379 -1.27 0.606 1 98.88 96 VAL B CA 1
ATOM 1576 C C . VAL B 1 96 ? -7.016 -1.294 -0.78 1 98.88 96 VAL B C 1
ATOM 1578 O O . VAL B 1 96 ? -6.363 -1.643 -1.766 1 98.88 96 VAL B O 1
ATOM 1581 N N . VAL B 1 97 ? -8.266 -0.928 -0.825 1 98.88 97 VAL B N 1
ATOM 1582 C CA . VAL B 1 97 ? -9.023 -0.809 -2.068 1 98.88 97 VAL B CA 1
ATOM 1583 C C . VAL B 1 97 ? -9.492 0.631 -2.248 1 98.88 97 VAL B C 1
ATOM 1585 O O . VAL B 1 97 ? -10.031 1.237 -1.314 1 98.88 97 VAL B O 1
ATOM 1588 N N . LEU B 1 98 ? -9.234 1.191 -3.375 1 98.56 98 LEU B N 1
ATOM 1589 C CA . LEU B 1 98 ? -9.641 2.562 -3.66 1 98.56 98 LEU B CA 1
ATOM 1590 C C . LEU B 1 98 ? -10.227 2.674 -5.062 1 98.56 98 LEU B C 1
ATOM 1592 O O . LEU B 1 98 ? -9.969 1.829 -5.918 1 98.56 98 LEU B O 1
ATOM 1596 N N . ALA B 1 99 ? -11.086 3.703 -5.23 1 98.25 99 ALA B N 1
ATOM 1597 C CA . ALA B 1 99 ? -11.555 4.02 -6.578 1 98.25 99 ALA B CA 1
ATOM 1598 C C . ALA B 1 99 ? -10.406 4.504 -7.461 1 98.25 99 ALA B C 1
ATOM 1600 O O . ALA B 1 99 ? -9.57 5.293 -7.02 1 98.25 99 ALA B O 1
ATOM 1601 N N . GLU B 1 100 ? -10.352 3.986 -8.672 1 95.56 100 GLU B N 1
ATOM 1602 C CA . GLU B 1 100 ? -9.242 4.312 -9.57 1 95.56 100 GLU B CA 1
ATOM 1603 C C . GLU B 1 100 ? -9.188 5.812 -9.859 1 95.56 100 GLU B C 1
ATOM 1605 O O . GLU B 1 100 ? -8.109 6.375 -10.047 1 95.56 100 GLU B O 1
ATOM 1610 N N . ASP B 1 101 ? -10.273 6.484 -9.844 1 91.5 101 ASP B N 1
ATOM 1611 C CA . ASP B 1 101 ? -10.305 7.914 -10.141 1 91.5 101 ASP B CA 1
ATOM 1612 C C . ASP B 1 101 ? -9.758 8.727 -8.969 1 91.5 101 ASP B C 1
ATOM 1614 O O . ASP B 1 101 ? -9.547 9.938 -9.086 1 91.5 101 ASP B O 1
ATOM 1618 N N . ALA B 1 102 ? -9.508 8.07 -7.84 1 86.62 102 ALA B N 1
ATOM 1619 C CA . ALA B 1 102 ? -8.867 8.734 -6.711 1 86.62 102 ALA B CA 1
ATOM 1620 C C . ALA B 1 102 ? -7.402 9.031 -7.008 1 86.62 102 ALA B C 1
ATOM 1622 O O . ALA B 1 102 ? -6.766 9.828 -6.312 1 86.62 102 ALA B O 1
ATOM 1623 N N . LEU B 1 103 ? -6.883 8.312 -7.965 1 84.69 103 LEU B N 1
ATOM 1624 C CA . LEU B 1 103 ? -5.496 8.492 -8.375 1 84.69 103 LEU B CA 1
ATOM 1625 C C . LEU B 1 103 ? -5.398 9.461 -9.547 1 84.69 103 LEU B C 1
ATOM 1627 O O . LEU B 1 103 ? -6.266 9.461 -10.43 1 84.69 103 LEU B O 1
#

Organism: NCBI:txid175570

Solvent-accessible surface area (backbone atoms only — not comparable to full-atom values): 10857 Å² total; per-residue (Å²): 87,31,32,36,44,33,39,33,39,37,40,90,91,36,58,69,60,41,40,48,46,42,61,72,46,44,45,57,51,40,45,74,62,70,41,47,72,59,36,70,40,60,29,77,43,51,62,97,72,42,50,30,33,39,42,30,35,49,30,81,38,72,67,52,40,54,52,45,48,50,56,46,73,70,28,64,68,36,66,75,47,52,41,58,68,50,56,76,38,48,71,49,71,48,58,37,27,42,56,49,82,54,94,88,30,32,35,42,34,40,33,39,38,39,90,90,35,58,69,60,42,40,47,46,41,62,73,45,44,45,57,52,39,44,74,60,70,41,46,72,59,35,68,40,60,30,77,44,51,63,96,74,41,49,30,33,40,43,30,35,50,31,81,40,72,68,52,39,54,53,44,48,50,56,47,72,70,28,63,68,36,66,75,47,53,42,58,68,51,56,75,38,48,72,48,71,49,58,36,27,43,57,47,83,54,95

Nearest PDB structures (foldseek):
  5k9f-assembly1_A  TM=9.041E-01  e=5.648E-08  Paraburkholderia xenovorans LB400
  2ap6-assembly1_A  TM=9.110E-01  e=2.460E-07  Agrobacterium fabrum str. C58
  5kak-assembly1_A  TM=9.046E-01  e=1.225E-06  Paraburkholderia xenovorans LB400
  1vqs-assembly1_B  TM=9.096E-01  e=1.225E-06  Agrobacterium fabrum str. C58
  3n0v-assembly1_B  TM=4.771E-01  e=8.605E-04  Pseudomonas putida KT2440